Protein AF-A0A930ASK3-F1 (afdb_monomer_lite)

Radius of gyration: 24.45 Å; chains: 1; bounding box: 56×43×61 Å

Structure (mmCIF, N/CA/C/O backbone):
data_AF-A0A930ASK3-F1
#
_entry.id   AF-A0A930ASK3-F1
#
loop_
_atom_site.group_PDB
_atom_site.id
_atom_site.type_symbol
_atom_site.label_atom_id
_atom_site.label_alt_id
_atom_site.label_comp_id
_atom_site.label_asym_id
_atom_site.label_entity_id
_atom_site.label_seq_id
_atom_site.pdbx_PDB_ins_code
_atom_site.Cartn_x
_atom_site.Cartn_y
_atom_site.Cartn_z
_atom_site.occupancy
_atom_site.B_iso_or_equiv
_atom_site.auth_seq_id
_atom_site.auth_comp_id
_atom_site.auth_asym_id
_atom_site.auth_atom_id
_atom_site.pdbx_PDB_model_num
ATOM 1 N N . MET A 1 1 ? -27.579 9.211 33.091 1.00 91.62 1 MET A N 1
ATOM 2 C CA . MET A 1 1 ? -26.850 8.124 32.422 1.00 91.62 1 MET A CA 1
ATOM 3 C C . MET A 1 1 ? -25.756 8.783 31.616 1.00 91.62 1 MET A C 1
ATOM 5 O O . MET A 1 1 ? -26.102 9.543 30.723 1.00 91.62 1 MET A O 1
ATOM 9 N N . VAL A 1 2 ? -24.496 8.574 31.984 1.00 97.19 2 VAL A N 1
ATOM 10 C CA . VAL A 1 2 ? -23.337 9.159 31.298 1.00 97.19 2 VAL A CA 1
ATOM 11 C C . VAL A 1 2 ? -23.012 8.314 30.070 1.00 97.19 2 VAL A C 1
ATOM 13 O O . VAL A 1 2 ? -22.800 7.106 30.195 1.00 97.19 2 VAL A O 1
ATOM 16 N N . LYS A 1 3 ? -22.979 8.931 28.890 1.00 98.31 3 LYS A N 1
ATOM 17 C CA . LYS A 1 3 ? -22.654 8.269 27.625 1.00 98.31 3 LYS A CA 1
ATOM 18 C C . LYS A 1 3 ? -21.226 8.572 27.200 1.00 98.31 3 LYS A C 1
ATOM 20 O O . LYS A 1 3 ? -20.817 9.731 27.136 1.00 98.31 3 LYS A O 1
ATOM 25 N N . VAL A 1 4 ? -20.495 7.520 26.861 1.00 98.50 4 VAL A N 1
ATOM 26 C CA . VAL A 1 4 ? -19.108 7.570 26.409 1.00 98.50 4 VAL A CA 1
ATOM 27 C C . VAL A 1 4 ? -19.048 7.091 24.965 1.00 98.50 4 VAL A C 1
ATOM 29 O O . VAL A 1 4 ? -19.683 6.095 24.626 1.00 98.50 4 VAL A O 1
ATOM 32 N N . ILE A 1 5 ? -18.268 7.761 24.120 1.00 98.44 5 ILE A N 1
ATOM 33 C CA . ILE A 1 5 ? -17.949 7.279 22.775 1.00 98.44 5 ILE A CA 1
ATOM 34 C C . ILE A 1 5 ? -16.440 7.165 22.581 1.00 98.44 5 ILE A C 1
ATOM 36 O O . ILE A 1 5 ? -15.669 8.022 23.016 1.00 98.44 5 ILE A O 1
ATOM 40 N N . THR A 1 6 ? -16.014 6.111 21.897 1.00 97.88 6 THR A N 1
ATOM 41 C CA . THR A 1 6 ? -14.631 5.941 21.443 1.00 97.88 6 THR A CA 1
ATOM 42 C C . THR A 1 6 ? -14.605 5.426 20.012 1.00 97.88 6 THR A C 1
ATOM 44 O O . THR A 1 6 ? -15.595 4.874 19.538 1.00 97.88 6 THR A O 1
ATOM 47 N N . TYR A 1 7 ? -13.487 5.614 19.313 1.00 96.81 7 TYR A N 1
ATOM 48 C CA . TYR A 1 7 ? -13.318 5.151 17.939 1.00 96.81 7 TYR A CA 1
ATOM 49 C C . TYR A 1 7 ? -11.990 4.435 17.754 1.00 96.81 7 TYR A C 1
ATOM 51 O O . TYR A 1 7 ? -10.982 4.779 18.373 1.00 96.81 7 TYR A O 1
ATOM 59 N N . GLY A 1 8 ? -11.969 3.498 16.814 1.00 93.56 8 GLY A N 1
ATOM 60 C CA . GLY A 1 8 ? -10.752 2.811 16.432 1.00 93.56 8 GLY A CA 1
ATOM 61 C C . GLY A 1 8 ? -10.936 1.904 15.228 1.00 93.56 8 GLY A C 1
ATOM 62 O O . GLY A 1 8 ? -12.044 1.577 14.811 1.00 93.56 8 GLY A O 1
ATOM 63 N N . THR A 1 9 ? -9.805 1.469 14.678 1.00 93.12 9 THR A N 1
ATOM 64 C CA . THR A 1 9 ? -9.810 0.397 13.683 1.00 93.12 9 THR A CA 1
ATOM 65 C C . THR A 1 9 ? -10.084 -0.954 14.339 1.00 93.12 9 THR A C 1
ATOM 67 O O . THR A 1 9 ? -10.846 -1.732 13.788 1.00 93.12 9 THR A O 1
ATOM 70 N N . TYR A 1 10 ? -9.504 -1.236 15.512 1.00 93.56 10 TYR A N 1
ATOM 71 C CA . TYR A 1 10 ? -9.648 -2.523 16.216 1.00 93.56 10 TYR A CA 1
ATOM 72 C C . TYR A 1 10 ? -9.218 -3.757 15.399 1.00 93.56 10 TYR A C 1
ATOM 74 O O . TYR A 1 10 ? -9.786 -4.836 15.535 1.00 93.56 10 TYR A O 1
ATOM 82 N N . ASP A 1 11 ? -8.209 -3.595 14.544 1.00 89.50 11 ASP A N 1
ATOM 83 C CA . ASP A 1 11 ? -7.644 -4.673 13.721 1.00 89.50 11 ASP A CA 1
ATOM 84 C C . ASP A 1 11 ? -6.701 -5.581 14.512 1.00 89.50 11 ASP A C 1
ATOM 86 O O . ASP A 1 11 ? -5.996 -5.079 15.386 1.00 89.50 11 ASP A O 1
ATOM 90 N N . LEU A 1 12 ? -6.640 -6.875 14.174 1.00 87.00 12 LEU A N 1
ATOM 91 C CA . LEU A 1 12 ? -5.870 -7.886 14.907 1.00 87.00 12 LEU A CA 1
ATOM 92 C C . LEU A 1 12 ? -6.107 -7.740 16.410 1.00 87.00 12 LEU A C 1
ATOM 94 O O . LEU A 1 12 ? -5.207 -7.373 17.170 1.00 87.00 12 LEU A O 1
ATOM 98 N N . PHE A 1 13 ? -7.368 -7.909 16.808 1.00 90.12 13 PHE A N 1
ATOM 99 C CA . PHE A 1 13 ? -7.826 -7.554 18.145 1.00 90.12 13 PHE A CA 1
ATOM 100 C C . PHE A 1 13 ? -6.937 -8.173 19.237 1.00 90.12 13 PHE A C 1
ATOM 102 O O . PHE A 1 13 ? -6.682 -9.373 19.251 1.00 90.12 13 PHE A O 1
ATOM 109 N N . HIS A 1 14 ? -6.455 -7.337 20.157 1.00 87.69 14 HIS A N 1
ATOM 110 C CA . HIS A 1 14 ? -5.442 -7.701 21.144 1.00 87.69 14 HIS A CA 1
ATOM 111 C C . HIS A 1 14 ? -5.708 -7.001 22.483 1.00 87.69 14 HIS A C 1
ATOM 113 O O . HIS A 1 14 ? -6.569 -6.124 22.586 1.00 87.69 14 HIS A O 1
ATOM 119 N N . GLU A 1 15 ? -4.912 -7.320 23.504 1.00 88.62 15 GLU A N 1
ATOM 120 C CA . GLU A 1 15 ? -5.113 -6.845 24.880 1.00 88.62 15 GLU A CA 1
ATOM 121 C C . GLU A 1 15 ? -5.173 -5.311 25.004 1.00 88.62 15 GLU A C 1
ATOM 123 O O . GLU A 1 15 ? -6.026 -4.778 25.706 1.00 88.62 15 GLU A O 1
ATOM 128 N N . GLY A 1 16 ? -4.343 -4.579 24.252 1.00 88.69 16 GLY A N 1
ATOM 129 C CA . GLY A 1 16 ? -4.431 -3.113 24.188 1.00 88.69 16 GLY A CA 1
ATOM 130 C C . GLY A 1 16 ? -5.813 -2.572 23.774 1.00 88.69 16 GLY A C 1
ATOM 131 O O . GLY A 1 16 ? -6.292 -1.613 24.377 1.00 88.69 16 GLY A O 1
ATOM 132 N N . HIS A 1 17 ? -6.495 -3.197 22.802 1.00 93.00 17 HIS A N 1
ATOM 133 C CA . HIS A 1 17 ? -7.865 -2.814 22.435 1.00 93.00 17 HIS A CA 1
ATOM 134 C C . HIS A 1 17 ? -8.854 -3.147 23.551 1.00 93.00 17 HIS A C 1
ATOM 136 O O . HIS A 1 17 ? -9.686 -2.314 23.902 1.00 93.00 17 HIS A O 1
ATOM 142 N N . TYR A 1 18 ? -8.731 -4.336 24.143 1.00 94.31 18 TYR A N 1
ATOM 143 C CA . TYR A 1 18 ? -9.569 -4.753 25.263 1.00 94.31 18 TYR A CA 1
ATOM 144 C C . TYR A 1 18 ? -9.468 -3.777 26.445 1.00 94.31 18 TYR A C 1
ATOM 146 O O . TYR A 1 18 ? -10.487 -3.326 26.965 1.00 94.31 18 TYR A O 1
ATOM 154 N N . ASN A 1 19 ? -8.250 -3.388 26.830 1.00 93.38 19 ASN A N 1
ATOM 155 C CA . ASN A 1 19 ? -8.008 -2.450 27.925 1.00 93.38 19 ASN A CA 1
ATOM 156 C C . ASN A 1 19 ? -8.527 -1.043 27.616 1.00 93.38 19 ASN A C 1
ATOM 158 O O . ASN A 1 19 ? -9.107 -0.410 28.498 1.00 93.38 19 ASN A O 1
ATOM 162 N N . LEU A 1 20 ? -8.372 -0.566 26.375 1.00 94.62 20 LEU A N 1
ATOM 163 C CA . LEU A 1 20 ? -8.954 0.708 25.949 1.00 94.62 20 LEU A CA 1
ATOM 164 C C . LEU A 1 20 ? -10.479 0.698 26.130 1.00 94.62 20 LEU A C 1
ATOM 166 O O . LEU A 1 20 ? -11.020 1.614 26.743 1.00 94.62 20 LEU A O 1
ATOM 170 N N . LEU A 1 21 ? -11.162 -0.349 25.654 1.00 96.75 21 LEU A N 1
ATOM 171 C CA . LEU A 1 21 ? -12.619 -0.474 25.766 1.00 96.75 21 LEU A CA 1
ATOM 172 C C . LEU A 1 21 ? -13.082 -0.630 27.220 1.00 96.75 21 LEU A C 1
ATOM 174 O O . LEU A 1 21 ? -14.042 0.018 27.630 1.00 96.75 21 LEU A O 1
ATOM 178 N N . LYS A 1 22 ? -12.366 -1.423 28.023 1.00 96.56 22 LYS A N 1
ATOM 179 C CA . LYS A 1 22 ? -12.624 -1.577 29.461 1.00 96.56 22 LYS A CA 1
ATOM 180 C C . LYS A 1 22 ? -12.540 -0.236 30.194 1.00 96.56 22 LYS A C 1
ATOM 182 O O . LYS A 1 22 ? -13.422 0.098 30.982 1.00 96.56 22 LYS A O 1
ATOM 187 N N . ASN A 1 23 ? -11.490 0.537 29.924 1.00 96.19 23 ASN A N 1
ATOM 188 C CA . ASN A 1 23 ? -11.283 1.844 30.542 1.00 96.19 23 ASN A CA 1
ATOM 189 C C . ASN A 1 23 ? -12.302 2.874 30.039 1.00 96.19 23 ASN A C 1
ATOM 191 O O . ASN A 1 23 ? -12.794 3.665 30.836 1.00 96.19 23 ASN A O 1
ATOM 195 N N . ALA A 1 24 ? -12.675 2.829 28.757 1.00 97.00 24 ALA A N 1
ATOM 196 C CA . ALA A 1 24 ? -13.731 3.674 28.208 1.00 97.00 24 ALA A CA 1
ATOM 197 C C . ALA A 1 24 ? -15.089 3.386 28.870 1.00 97.00 24 ALA A C 1
ATOM 199 O O . ALA A 1 24 ? -15.780 4.319 29.272 1.00 97.00 24 ALA A O 1
ATOM 200 N N . LYS A 1 25 ? -15.445 2.108 29.069 1.00 97.31 25 LYS A N 1
ATOM 201 C CA . LYS A 1 25 ? -16.675 1.715 29.777 1.00 97.31 25 LYS A CA 1
ATOM 202 C C . LYS A 1 25 ? -16.678 2.193 31.229 1.00 97.31 25 LYS A C 1
ATOM 204 O O . LYS A 1 25 ? -17.727 2.553 31.734 1.00 97.31 25 LYS A O 1
ATOM 209 N N . ALA A 1 26 ? -15.524 2.250 31.893 1.00 97.12 26 ALA A N 1
ATOM 210 C CA . ALA A 1 26 ? -15.432 2.735 33.271 1.00 97.12 26 ALA A CA 1
ATOM 211 C C . ALA A 1 26 ? -15.702 4.249 33.429 1.00 97.12 26 ALA A C 1
ATOM 213 O O . ALA A 1 26 ? -15.900 4.708 34.553 1.00 97.12 26 ALA A O 1
ATOM 214 N N . LEU A 1 27 ? -15.713 5.028 32.338 1.00 97.00 27 LEU A N 1
ATOM 215 C CA . LEU A 1 27 ? -15.975 6.473 32.375 1.00 97.00 27 LEU A CA 1
ATOM 216 C C . LEU A 1 27 ? -17.470 6.829 32.422 1.00 97.00 27 LEU A C 1
ATOM 218 O O . LEU A 1 27 ? -17.800 7.986 32.681 1.00 97.00 27 LEU A O 1
ATOM 222 N N . GLY A 1 28 ? -18.373 5.877 32.175 1.00 96.00 28 GLY A N 1
ATOM 223 C CA . GLY A 1 28 ? -19.806 6.148 32.152 1.00 96.00 28 GLY A CA 1
ATOM 224 C C . GLY A 1 28 ? -20.670 4.894 32.191 1.00 96.00 28 GLY A C 1
ATOM 225 O O . GLY A 1 28 ? -20.200 3.784 32.408 1.00 96.00 28 GLY A O 1
ATOM 226 N N . ASP A 1 29 ? -21.966 5.080 31.982 1.00 97.25 29 ASP A N 1
ATOM 227 C CA . ASP A 1 29 ? -22.958 4.010 32.089 1.00 97.25 29 ASP A CA 1
ATOM 228 C C . ASP A 1 29 ? -23.172 3.292 30.746 1.00 97.25 29 ASP A C 1
ATOM 230 O O . ASP A 1 29 ? -23.511 2.109 30.718 1.00 97.25 29 ASP A O 1
ATOM 234 N N . TYR A 1 30 ? -22.955 3.994 29.628 1.00 98.06 30 TYR A N 1
ATOM 235 C CA . TYR A 1 30 ? -23.231 3.520 28.269 1.00 98.06 30 TYR A CA 1
ATOM 236 C C . TYR A 1 30 ? -22.050 3.824 27.340 1.00 98.06 30 TYR A C 1
ATOM 238 O O . TYR A 1 30 ? -21.644 4.980 27.233 1.00 98.06 30 TYR A O 1
ATOM 24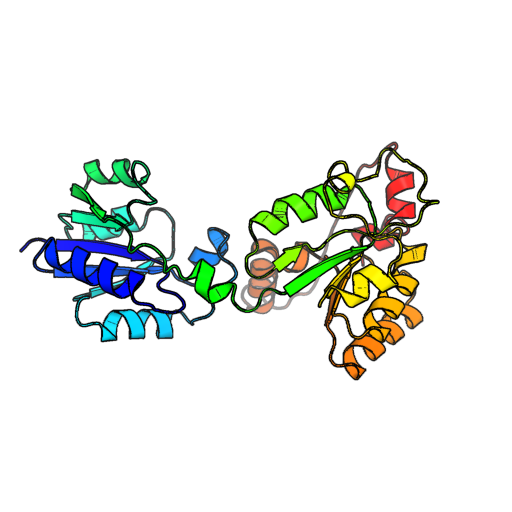6 N N . LEU A 1 31 ? -21.506 2.809 26.671 1.00 98.50 31 LEU A N 1
ATOM 247 C CA . LEU A 1 31 ? -20.355 2.907 25.781 1.00 98.50 31 LEU A CA 1
ATOM 248 C C . LEU A 1 31 ? -20.765 2.643 24.330 1.00 98.50 31 LEU A C 1
ATOM 250 O O . LEU A 1 31 ? -21.184 1.543 23.970 1.00 98.50 31 LEU A O 1
ATOM 254 N N . ILE A 1 32 ? -20.548 3.653 23.496 1.00 98.56 32 ILE A N 1
ATOM 255 C CA . ILE A 1 32 ? -20.662 3.585 22.043 1.00 98.56 32 ILE A CA 1
ATOM 256 C C . ILE A 1 32 ? -19.257 3.380 21.470 1.00 98.56 32 ILE A C 1
ATOM 258 O O . ILE A 1 32 ? -18.326 4.123 21.793 1.00 98.56 32 ILE A O 1
ATOM 262 N N . VAL A 1 33 ? -19.089 2.381 20.608 1.00 98.50 33 VAL A N 1
ATOM 263 C CA . VAL A 1 33 ? -17.804 2.092 19.959 1.00 98.50 33 VAL A CA 1
ATOM 264 C C . VAL A 1 33 ? -17.922 2.282 18.453 1.00 98.50 33 VAL A C 1
ATOM 266 O O . VAL A 1 33 ? -18.632 1.548 17.771 1.00 98.50 33 VAL A O 1
ATOM 269 N N . GLY A 1 34 ? -17.199 3.263 17.925 1.00 97.81 34 GLY A N 1
ATOM 270 C CA . GLY A 1 34 ? -17.082 3.513 16.498 1.00 97.81 34 GLY A CA 1
ATOM 271 C C . GLY A 1 34 ? -15.974 2.679 15.861 1.00 97.81 34 GLY A C 1
ATOM 272 O O . GLY A 1 34 ? -14.792 2.893 16.132 1.00 97.81 34 GLY A O 1
ATOM 273 N N . VAL A 1 35 ? -16.339 1.747 14.984 1.00 97.50 35 VAL A N 1
ATOM 274 C CA . VAL A 1 35 ? -15.391 0.927 14.219 1.00 97.50 35 VAL A CA 1
ATOM 275 C C . VAL A 1 35 ? -15.205 1.537 12.834 1.00 97.50 35 VAL A C 1
ATOM 277 O O . VAL A 1 35 ? -16.168 1.724 12.094 1.00 97.50 35 VAL A O 1
ATOM 280 N N . THR A 1 36 ? -13.970 1.854 12.454 1.00 95.81 36 THR A N 1
ATOM 281 C CA . THR A 1 36 ? -13.697 2.477 11.149 1.00 95.81 36 THR A CA 1
ATOM 282 C C . THR A 1 36 ? -13.944 1.514 9.993 1.00 95.81 36 THR A C 1
ATOM 284 O O . THR A 1 36 ? -13.519 0.359 10.034 1.00 95.81 36 THR A O 1
ATOM 287 N N . SER A 1 37 ? -14.616 1.977 8.941 1.00 94.00 37 SER A N 1
ATOM 288 C CA . SER A 1 37 ? -14.793 1.205 7.709 1.00 94.00 37 SER A CA 1
ATOM 289 C C . SER A 1 37 ? -13.468 1.017 6.962 1.00 94.00 37 SER A C 1
ATOM 291 O O . SER A 1 37 ? -12.558 1.844 7.055 1.00 94.00 37 SER A O 1
ATOM 293 N N . ASP A 1 38 ? -13.379 -0.042 6.152 1.00 88.50 38 ASP A N 1
ATOM 294 C CA . ASP A 1 38 ? -12.187 -0.314 5.334 1.00 88.50 38 ASP A CA 1
ATOM 295 C C . ASP A 1 38 ? -11.901 0.833 4.349 1.00 88.50 38 ASP A C 1
ATOM 297 O O . ASP A 1 38 ? -10.749 1.141 4.044 1.00 88.50 38 ASP A O 1
ATOM 301 N N . TYR A 1 39 ? -12.955 1.487 3.851 1.00 85.69 39 TYR A N 1
ATOM 302 C CA . TYR A 1 39 ? -12.833 2.662 2.992 1.00 85.69 39 TYR A CA 1
ATOM 303 C C . TYR A 1 39 ? -12.226 3.849 3.745 1.00 85.69 39 TYR A C 1
ATOM 305 O O . TYR A 1 39 ? -11.288 4.482 3.254 1.00 85.69 39 TYR A O 1
ATOM 313 N N . PHE A 1 40 ? -12.726 4.131 4.949 1.00 89.00 40 PHE A N 1
ATOM 314 C CA . PHE A 1 40 ? -12.253 5.255 5.744 1.00 89.00 40 PHE A CA 1
ATOM 315 C C . PHE A 1 40 ? -10.800 5.062 6.194 1.00 89.00 40 PHE A C 1
ATOM 317 O O . PHE A 1 40 ? -9.998 5.991 6.094 1.00 89.00 40 PHE A O 1
ATOM 324 N N . ASP A 1 41 ? -10.406 3.850 6.590 1.00 87.06 41 ASP A N 1
ATOM 325 C CA . ASP A 1 41 ? -9.006 3.548 6.909 1.00 87.06 41 ASP A CA 1
ATOM 326 C C . ASP A 1 41 ? -8.078 3.749 5.707 1.00 87.06 41 ASP A C 1
ATOM 328 O O . ASP A 1 41 ? -7.049 4.415 5.841 1.00 87.06 41 ASP A O 1
ATOM 332 N N . LYS A 1 42 ? -8.477 3.293 4.513 1.00 83.12 42 LYS A N 1
ATOM 333 C CA . LYS A 1 42 ? -7.728 3.557 3.273 1.00 83.12 42 LYS A CA 1
ATOM 334 C C . LYS A 1 42 ? -7.606 5.051 2.976 1.00 83.12 42 LYS A C 1
ATOM 336 O O . LYS A 1 42 ? -6.525 5.500 2.610 1.00 83.12 42 LYS A O 1
ATOM 341 N N . SER A 1 43 ? -8.666 5.840 3.179 1.00 80.75 43 SER A N 1
ATOM 342 C CA . SER A 1 43 ? -8.612 7.296 2.957 1.00 80.75 43 SER A CA 1
ATOM 343 C C . SER A 1 43 ? -7.658 8.037 3.901 1.00 80.75 43 SER A C 1
ATOM 345 O O . SER A 1 43 ? -7.197 9.124 3.569 1.00 80.75 43 SER A O 1
ATOM 347 N N . ARG A 1 44 ? -7.329 7.437 5.052 1.00 81.44 44 ARG A N 1
ATOM 348 C CA . ARG A 1 44 ? -6.362 7.959 6.029 1.00 81.44 44 ARG A CA 1
ATOM 349 C C . ARG A 1 44 ? -4.969 7.332 5.890 1.00 81.44 44 ARG A C 1
ATOM 351 O O . ARG A 1 44 ? -4.136 7.513 6.770 1.00 81.44 44 ARG A O 1
ATOM 358 N N . GLY A 1 45 ? -4.725 6.567 4.823 1.00 74.12 45 GLY A N 1
ATOM 359 C CA . GLY A 1 45 ? -3.436 5.924 4.548 1.00 74.12 45 GLY A CA 1
ATOM 360 C C . GLY A 1 45 ? -3.212 4.583 5.256 1.00 74.12 45 GLY A C 1
ATOM 361 O O . GLY A 1 45 ? -2.123 4.023 5.191 1.00 74.12 45 GLY A O 1
ATOM 362 N N . LYS A 1 46 ? -4.223 4.018 5.928 1.00 77.50 46 LYS A N 1
ATOM 363 C CA . LYS A 1 46 ? -4.106 2.742 6.648 1.00 77.50 46 LYS A CA 1
ATOM 364 C C . LYS A 1 46 ? -4.522 1.575 5.750 1.00 77.50 46 LYS A C 1
ATOM 366 O O . LYS A 1 46 ? -5.614 1.031 5.879 1.00 77.50 46 LYS A O 1
ATOM 371 N N . PHE A 1 47 ? -3.635 1.179 4.838 1.00 73.44 47 PHE A N 1
ATOM 372 C CA . PHE A 1 47 ? -3.923 0.158 3.817 1.00 73.44 47 PHE A CA 1
ATOM 373 C C . PHE A 1 47 ? -3.873 -1.293 4.323 1.00 73.44 47 PHE A C 1
ATOM 375 O O . PHE A 1 47 ? -4.551 -2.151 3.767 1.00 73.44 47 PHE A O 1
ATOM 382 N N . ASN A 1 48 ? -3.132 -1.560 5.402 1.00 71.50 48 ASN A N 1
ATOM 383 C CA . ASN A 1 48 ? -2.845 -2.919 5.888 1.00 71.50 48 ASN A CA 1
ATOM 384 C C . ASN A 1 48 ? -3.756 -3.363 7.042 1.00 71.50 48 ASN A C 1
ATOM 386 O O . ASN A 1 48 ? -3.290 -3.924 8.034 1.00 71.50 48 ASN A O 1
ATOM 390 N N . VAL A 1 49 ? -5.045 -3.037 6.972 1.00 81.81 49 VAL A N 1
ATOM 391 C CA . VAL A 1 49 ? -6.051 -3.643 7.860 1.00 81.81 49 VAL A CA 1
ATOM 392 C C . VAL A 1 49 ? -6.248 -5.091 7.405 1.00 81.81 49 VAL A C 1
ATOM 394 O O . VAL A 1 49 ? -6.498 -5.315 6.222 1.00 81.81 49 VAL A O 1
ATOM 397 N N . ARG A 1 50 ? -6.059 -6.063 8.307 1.00 81.25 50 ARG A N 1
ATOM 398 C CA . ARG A 1 50 ? -6.107 -7.498 7.981 1.00 81.25 50 ARG A CA 1
ATOM 399 C C . ARG A 1 50 ? -7.489 -8.092 8.229 1.00 81.25 50 ARG A C 1
ATOM 401 O O . ARG A 1 50 ? -7.995 -8.836 7.393 1.00 81.25 50 ARG A O 1
ATOM 408 N N . ASP A 1 51 ? -8.097 -7.747 9.355 1.00 86.94 51 ASP A N 1
ATOM 409 C CA . ASP A 1 51 ? -9.418 -8.218 9.738 1.00 86.94 51 ASP A CA 1
ATOM 410 C C . ASP A 1 51 ? -10.499 -7.442 8.985 1.00 86.94 51 ASP A C 1
ATOM 412 O O . ASP A 1 51 ? -10.493 -6.207 8.919 1.00 86.94 51 ASP A O 1
ATOM 416 N N . SER A 1 52 ? -11.487 -8.172 8.465 1.00 92.00 52 SER A N 1
ATOM 417 C CA . SER A 1 52 ? -12.665 -7.555 7.856 1.00 92.00 52 SER A CA 1
ATOM 418 C C . SER A 1 52 ? -13.395 -6.653 8.858 1.00 92.00 52 SER A C 1
ATOM 420 O O . SER A 1 52 ? -13.367 -6.906 10.065 1.00 92.00 52 SER A O 1
ATOM 422 N N . LEU A 1 53 ? -14.111 -5.632 8.373 1.00 94.94 53 LEU A N 1
ATOM 423 C CA . LEU A 1 53 ? -14.958 -4.790 9.229 1.00 94.94 53 LEU A CA 1
ATOM 424 C C . LEU A 1 53 ? -15.870 -5.617 10.153 1.00 94.94 53 LEU A C 1
ATOM 426 O O . LEU A 1 53 ? -15.969 -5.316 11.340 1.00 94.94 53 LEU A O 1
ATOM 430 N N . MET A 1 54 ? -16.484 -6.687 9.637 1.00 95.44 54 MET A N 1
ATOM 431 C CA . MET A 1 54 ? -17.354 -7.558 10.434 1.00 95.44 54 MET A CA 1
ATOM 432 C C . MET A 1 54 ? -16.590 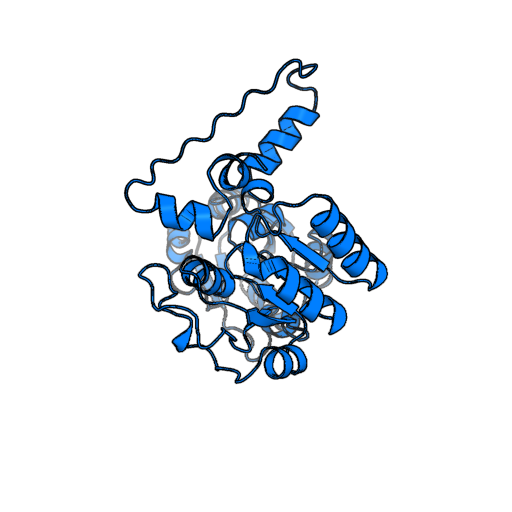-8.288 11.537 1.00 95.44 54 MET A C 1
ATOM 434 O O . MET A 1 54 ? -17.026 -8.268 12.681 1.00 95.44 54 MET A O 1
ATOM 438 N N . THR A 1 55 ? -15.415 -8.839 11.231 1.00 95.56 55 THR A N 1
ATOM 439 C CA . THR A 1 55 ? -14.540 -9.469 12.233 1.00 95.56 55 THR A CA 1
ATOM 440 C C . THR A 1 55 ? -14.174 -8.487 13.348 1.00 95.56 55 THR A C 1
ATOM 442 O O . THR A 1 55 ? -14.238 -8.830 14.525 1.00 95.56 55 THR A O 1
ATOM 445 N N . ARG A 1 56 ? -13.847 -7.236 12.998 1.00 96.81 56 ARG A N 1
ATOM 446 C CA . ARG A 1 56 ? -13.495 -6.184 13.968 1.00 96.81 56 ARG A CA 1
ATOM 447 C C . ARG A 1 56 ? -14.691 -5.802 14.845 1.00 96.81 56 ARG A C 1
ATOM 449 O O . ARG A 1 56 ? -14.541 -5.682 16.059 1.00 96.81 56 ARG A O 1
ATOM 456 N N . ILE A 1 57 ? -15.883 -5.683 14.257 1.00 97.50 57 ILE A N 1
ATOM 457 C CA . ILE A 1 57 ? -17.141 -5.462 14.988 1.00 97.50 57 ILE A CA 1
ATOM 458 C C . ILE A 1 57 ? -17.443 -6.629 15.935 1.00 97.50 57 ILE A C 1
ATOM 460 O O . ILE A 1 57 ? -17.798 -6.398 17.090 1.00 97.50 57 ILE A O 1
ATOM 464 N N . ASP A 1 58 ? -17.294 -7.870 15.474 1.00 97.12 58 ASP A N 1
ATOM 465 C CA . ASP A 1 58 ? -17.576 -9.061 16.274 1.00 97.12 58 ASP A CA 1
ATOM 466 C C . ASP A 1 58 ? -16.602 -9.184 17.450 1.00 97.12 58 ASP A C 1
ATOM 468 O O . ASP A 1 58 ? -17.034 -9.465 18.567 1.00 97.12 58 ASP A O 1
ATOM 472 N N . ASN A 1 59 ? -15.322 -8.863 17.242 1.00 96.31 59 ASN A N 1
ATOM 473 C CA . ASN A 1 59 ? -14.321 -8.799 18.307 1.00 96.31 59 ASN A CA 1
ATOM 474 C C . ASN A 1 59 ? -14.668 -7.739 19.364 1.00 96.31 59 ASN A C 1
ATOM 476 O O . ASN A 1 59 ? -14.607 -8.019 20.561 1.00 96.31 59 ASN A O 1
ATOM 480 N N . VAL A 1 60 ? -15.083 -6.536 18.943 1.00 97.38 60 VAL A N 1
ATOM 481 C CA . VAL A 1 60 ? -15.553 -5.480 19.859 1.00 97.38 60 VAL A CA 1
ATOM 482 C C . VAL A 1 60 ? -16.788 -5.948 20.629 1.00 97.38 60 VAL A C 1
ATOM 484 O O . VAL A 1 60 ? -16.833 -5.810 21.853 1.00 97.38 60 VAL A O 1
ATOM 487 N N . ARG A 1 61 ? -17.769 -6.551 19.947 1.00 97.31 61 ARG A N 1
ATOM 488 C CA . ARG A 1 61 ? -18.998 -7.062 20.570 1.00 97.31 61 ARG A CA 1
ATOM 489 C C . ARG A 1 61 ? -18.703 -8.166 21.587 1.00 97.31 61 ARG A C 1
ATOM 491 O O . ARG A 1 61 ? -19.284 -8.163 22.668 1.00 97.31 61 ARG A O 1
ATOM 498 N N . ALA A 1 62 ? -17.777 -9.069 21.272 1.00 96.94 62 ALA A N 1
ATOM 499 C CA . ALA A 1 62 ? -17.390 -10.184 22.133 1.00 96.94 62 ALA A CA 1
ATOM 500 C C . ALA A 1 62 ? -16.780 -9.738 23.473 1.00 96.94 62 ALA A C 1
ATOM 502 O O . ALA A 1 62 ? -16.802 -10.507 24.431 1.00 96.94 62 ALA A O 1
ATOM 503 N N . THR A 1 63 ? -16.284 -8.498 23.578 1.00 96.31 63 THR A N 1
ATOM 504 C CA . THR A 1 63 ? -15.802 -7.956 24.861 1.00 96.31 63 THR A CA 1
ATOM 505 C C . THR A 1 63 ? -16.909 -7.753 25.895 1.00 96.31 63 THR A C 1
ATOM 507 O O . THR A 1 63 ? -16.621 -7.712 27.088 1.00 96.31 63 THR A O 1
ATOM 510 N N . GLY A 1 64 ? -18.160 -7.581 25.454 1.00 96.44 64 GLY A N 1
ATOM 511 C CA . GLY A 1 64 ? -19.289 -7.241 26.322 1.00 96.44 64 GLY A CA 1
ATOM 512 C C . GLY A 1 64 ? -19.272 -5.810 26.878 1.00 96.44 64 GLY A C 1
ATOM 513 O O . GLY A 1 64 ? -20.135 -5.477 27.684 1.00 96.44 64 GLY A O 1
ATOM 514 N N . PHE A 1 65 ? -18.319 -4.958 26.475 1.00 97.25 65 PHE A N 1
ATOM 515 C CA . PHE A 1 65 ? -18.244 -3.569 26.949 1.00 97.25 65 PHE A CA 1
ATOM 516 C C . PHE A 1 65 ? -19.070 -2.587 26.119 1.00 97.25 65 PHE A C 1
ATOM 518 O O . PHE A 1 65 ? -19.539 -1.593 26.666 1.00 97.25 65 PHE A O 1
ATOM 525 N N . ALA A 1 66 ? -19.201 -2.831 24.814 1.00 97.12 66 ALA A N 1
ATOM 526 C CA . ALA A 1 66 ? -19.914 -1.946 23.900 1.00 97.12 66 ALA A CA 1
ATOM 527 C C . ALA A 1 66 ? -21.428 -2.168 24.007 1.00 97.12 66 ALA A C 1
ATOM 529 O O . ALA A 1 66 ? -21.913 -3.257 23.697 1.00 97.12 66 ALA A O 1
ATOM 530 N N . ASP A 1 67 ? -22.167 -1.135 24.404 1.00 98.00 67 ASP A N 1
ATOM 531 C CA . ASP A 1 67 ? -23.633 -1.154 24.411 1.00 98.00 67 ASP A CA 1
ATOM 532 C C . ASP A 1 67 ? -24.203 -0.826 23.021 1.00 98.00 67 ASP A C 1
ATOM 534 O O . ASP A 1 67 ? -25.264 -1.323 22.645 1.00 98.00 67 ASP A O 1
ATOM 538 N N . GLU A 1 68 ? -23.474 -0.025 22.236 1.00 97.69 68 GLU A N 1
ATOM 539 C CA . GLU A 1 68 ? -23.781 0.296 20.842 1.00 97.69 68 GLU A CA 1
ATOM 540 C C . GLU A 1 68 ? -22.500 0.301 20.003 1.00 97.69 68 GLU A C 1
ATOM 542 O O . GLU A 1 68 ? -21.430 0.707 20.463 1.00 97.69 68 GLU A O 1
ATOM 547 N N . ILE A 1 69 ? -22.600 -0.161 18.757 1.00 97.88 69 ILE A N 1
ATOM 548 C CA . ILE A 1 69 ? -21.494 -0.147 17.799 1.00 97.88 69 ILE A CA 1
ATOM 549 C C . ILE A 1 69 ? -21.949 0.620 16.564 1.00 97.88 69 ILE A C 1
ATOM 551 O O . ILE A 1 69 ? -22.982 0.296 15.979 1.00 97.88 69 ILE A O 1
ATOM 555 N N . VAL A 1 70 ? -21.153 1.603 16.153 1.00 97.44 70 VAL A N 1
ATOM 556 C CA . VAL A 1 70 ? -21.380 2.394 14.938 1.00 97.44 70 VAL A CA 1
ATOM 557 C C . VAL A 1 70 ? -20.210 2.218 13.979 1.00 97.44 70 VAL A C 1
ATOM 559 O O . VAL A 1 70 ? -19.095 1.909 14.399 1.00 97.44 70 VAL A O 1
ATOM 562 N N . VAL A 1 71 ? -20.450 2.390 12.680 1.00 97.12 71 VAL A N 1
ATOM 563 C CA . VAL A 1 71 ? -19.386 2.341 11.668 1.00 97.12 71 VAL A CA 1
ATOM 564 C C . VAL A 1 71 ? -18.983 3.764 11.307 1.00 97.12 71 VAL A C 1
ATOM 566 O O . VAL A 1 71 ? -19.844 4.575 10.980 1.00 97.12 71 VAL A O 1
ATOM 569 N N . GLU A 1 72 ? -17.686 4.067 11.363 1.00 96.19 72 GLU A N 1
ATOM 570 C CA . GLU A 1 72 ? -17.145 5.359 10.929 1.00 96.19 72 GLU A CA 1
ATOM 571 C C . GLU A 1 72 ? -16.768 5.327 9.439 1.00 96.19 72 GLU A C 1
ATOM 573 O O . GLU A 1 72 ? -15.941 4.517 9.000 1.00 96.19 72 GLU A O 1
ATOM 578 N N . GLU A 1 73 ? -17.364 6.224 8.657 1.00 92.62 73 GLU A N 1
ATOM 579 C CA . GLU A 1 73 ? -17.250 6.255 7.195 1.00 92.62 73 GLU A CA 1
ATOM 580 C C . GLU A 1 73 ? -16.658 7.561 6.646 1.00 92.62 73 GLU A C 1
ATOM 582 O O . GLU A 1 73 ? -16.105 7.552 5.542 1.00 92.62 73 GLU A O 1
ATOM 587 N N . TYR A 1 74 ? -16.734 8.674 7.386 1.00 90.31 74 TYR A N 1
ATOM 588 C CA . TYR A 1 74 ? -16.309 9.988 6.893 1.00 90.31 74 TYR A CA 1
ATOM 589 C C . TYR A 1 74 ? -15.763 10.927 7.981 1.00 90.31 74 TYR A C 1
ATOM 591 O O . TYR A 1 74 ? -16.047 10.801 9.171 1.00 90.31 74 TYR A O 1
ATOM 599 N N . PHE A 1 75 ? -14.978 11.923 7.554 1.00 87.94 75 PHE A N 1
ATOM 600 C CA . PHE A 1 75 ? -14.455 12.966 8.439 1.00 87.94 75 PHE A CA 1
ATOM 601 C C . PHE A 1 75 ? -15.575 13.867 8.963 1.00 87.94 75 PHE A C 1
ATOM 603 O O . PHE A 1 75 ? -16.387 14.363 8.190 1.00 87.94 75 PHE A O 1
ATOM 610 N N . GLY A 1 76 ? -15.577 14.127 10.270 1.00 90.81 76 GLY A N 1
ATOM 611 C CA . GLY A 1 76 ? -16.605 14.937 10.933 1.00 90.81 76 GLY A CA 1
ATOM 612 C C . GLY A 1 76 ? -17.731 14.118 11.565 1.00 90.81 76 GLY A C 1
ATOM 613 O O . GLY A 1 76 ? -18.402 14.634 12.455 1.00 90.81 76 GLY A O 1
ATOM 614 N N . GLN A 1 77 ? -17.856 12.827 11.231 1.00 95.44 77 GLN A N 1
ATOM 615 C CA . GLN A 1 77 ? -18.886 11.944 11.790 1.00 95.44 77 GLN A CA 1
ATOM 616 C C . GLN A 1 77 ? -18.888 11.914 13.328 1.00 95.44 77 GLN A C 1
ATOM 618 O O . GLN A 1 77 ? -19.945 11.818 13.939 1.00 95.44 77 GLN A O 1
ATOM 623 N N . LYS A 1 78 ? -17.726 12.077 13.975 1.00 95.94 78 LYS A N 1
ATOM 624 C CA . LYS A 1 78 ? -17.626 12.148 15.444 1.00 95.94 78 LYS A CA 1
ATOM 625 C C . LYS A 1 78 ? -18.521 13.234 16.043 1.00 95.94 78 LYS A C 1
ATOM 627 O O . LYS A 1 78 ? -19.144 13.003 17.070 1.00 95.94 78 LYS A O 1
ATOM 632 N N . ILE A 1 79 ? -18.602 14.400 15.400 1.00 96.25 79 ILE A N 1
ATOM 633 C CA . ILE A 1 79 ? -19.439 15.516 15.860 1.00 96.25 79 ILE A CA 1
ATOM 634 C C . ILE A 1 79 ? -20.919 15.154 15.704 1.00 96.25 79 ILE A C 1
ATOM 636 O O . ILE A 1 79 ? -21.711 15.399 16.616 1.00 96.25 79 ILE A O 1
ATOM 640 N N . ASP A 1 80 ? -21.281 14.556 14.567 1.00 96.38 80 ASP A N 1
ATOM 641 C CA . ASP A 1 80 ? -22.651 14.120 14.288 1.00 96.38 80 ASP A CA 1
ATOM 642 C C . ASP A 1 80 ? -23.104 13.065 15.300 1.00 96.38 80 ASP A C 1
ATOM 644 O O . ASP A 1 80 ? -24.177 13.199 15.885 1.00 96.38 80 ASP A O 1
ATOM 648 N N . ASP A 1 81 ? -22.263 12.065 15.563 1.00 97.06 81 ASP A N 1
ATOM 649 C CA . ASP A 1 81 ? -22.530 10.994 16.520 1.00 97.06 81 ASP A CA 1
ATOM 650 C C . ASP A 1 81 ? -22.625 11.544 17.953 1.00 97.06 81 ASP A C 1
ATOM 652 O O . ASP A 1 81 ? -23.583 11.233 18.663 1.00 97.06 81 ASP A O 1
ATOM 656 N N . ILE A 1 82 ? -21.711 12.431 18.374 1.00 97.38 82 ILE A N 1
ATOM 657 C CA . ILE A 1 82 ? -21.770 13.069 19.702 1.00 97.38 82 ILE A CA 1
ATOM 658 C C . ILE A 1 82 ? -23.107 13.790 19.906 1.00 97.38 82 ILE A C 1
ATOM 660 O O . ILE A 1 82 ? -23.762 13.596 20.933 1.00 97.38 82 ILE A O 1
ATOM 664 N N . LYS A 1 83 ? -23.555 14.571 18.916 1.00 96.00 83 LYS A N 1
ATOM 665 C CA . LYS A 1 83 ? -24.837 15.290 18.978 1.00 96.00 83 LYS A CA 1
ATOM 666 C C . LYS A 1 83 ? -26.028 14.338 18.922 1.00 96.00 83 LYS A C 1
ATOM 668 O O . LYS A 1 83 ? -26.950 14.454 19.723 1.00 96.00 83 LYS A O 1
ATOM 673 N N . ARG A 1 84 ? -26.015 13.383 17.990 1.00 96.44 84 ARG A N 1
ATOM 674 C CA . ARG A 1 84 ? -27.109 12.431 17.759 1.00 96.44 84 ARG A CA 1
ATOM 675 C C . ARG A 1 84 ? -27.366 11.558 18.980 1.00 96.44 84 ARG A C 1
ATOM 677 O O . ARG A 1 84 ? -28.519 11.339 19.347 1.00 96.44 84 ARG A O 1
ATOM 684 N N . PHE A 1 85 ? -26.303 11.051 19.595 1.00 96.69 85 PHE A N 1
ATOM 685 C CA . PHE A 1 85 ? -26.412 10.155 20.738 1.00 96.69 85 PHE A CA 1
ATOM 686 C C . PHE A 1 85 ? -26.448 10.896 22.078 1.00 96.69 85 PHE A C 1
ATOM 688 O O . PHE A 1 85 ? -26.752 10.259 23.090 1.00 96.69 85 PHE A O 1
ATOM 695 N N . ASN A 1 86 ? -26.244 12.220 22.087 1.00 96.56 86 ASN A N 1
ATOM 696 C CA . ASN A 1 86 ? -26.073 13.046 23.286 1.00 96.56 86 ASN A CA 1
ATOM 697 C C . ASN A 1 86 ? -24.947 12.495 24.171 1.00 96.56 86 ASN A C 1
ATOM 699 O O . ASN A 1 86 ? -25.182 12.059 25.296 1.00 96.56 86 ASN A O 1
ATOM 703 N N . VAL A 1 87 ? -23.744 12.412 23.602 1.00 98.00 87 VAL A N 1
ATOM 704 C CA . VAL A 1 87 ? -22.556 11.876 24.274 1.00 98.00 87 VAL A CA 1
ATOM 705 C C . VAL A 1 87 ? -21.991 12.899 25.254 1.00 98.00 87 VAL A C 1
ATOM 707 O O . VAL A 1 87 ? -21.762 14.047 24.887 1.00 98.00 87 VAL A O 1
ATOM 710 N N . ASP A 1 88 ? -21.693 12.461 26.476 1.00 98.31 88 ASP A N 1
ATOM 711 C CA . ASP A 1 88 ? -21.088 13.299 27.514 1.00 98.31 88 ASP A CA 1
ATOM 712 C C . ASP A 1 88 ? -19.557 13.275 27.457 1.00 98.31 88 ASP A C 1
ATOM 714 O O . ASP A 1 88 ? -18.907 14.272 27.776 1.00 98.31 88 ASP A O 1
ATOM 718 N N . ILE A 1 89 ? -18.970 12.134 27.070 1.00 98.31 89 ILE A N 1
ATOM 719 C CA . ILE A 1 89 ? -17.519 11.914 27.074 1.00 98.31 89 ILE A CA 1
ATOM 720 C C . ILE A 1 89 ? -17.051 11.292 25.755 1.00 98.31 89 ILE A C 1
ATOM 722 O O . ILE A 1 89 ? -17.470 10.196 25.388 1.00 98.31 89 ILE A O 1
ATOM 726 N N . PHE A 1 90 ? -16.107 11.942 25.082 1.00 98.31 90 PHE A N 1
ATOM 727 C CA . PHE A 1 90 ? -15.305 11.329 24.027 1.00 98.31 90 PHE A CA 1
ATOM 728 C C . PHE A 1 90 ? -13.987 10.827 24.613 1.00 98.31 90 PHE A C 1
ATOM 730 O O . PHE A 1 90 ? -13.311 11.548 25.348 1.00 98.31 90 PHE A O 1
ATOM 737 N N . THR A 1 91 ? -13.587 9.603 24.270 1.00 97.25 91 THR A N 1
ATOM 738 C CA . THR A 1 91 ? -12.321 9.046 24.747 1.00 97.25 91 THR A CA 1
ATOM 739 C C . THR A 1 91 ? -11.549 8.275 23.686 1.00 97.25 91 THR A C 1
ATOM 741 O O .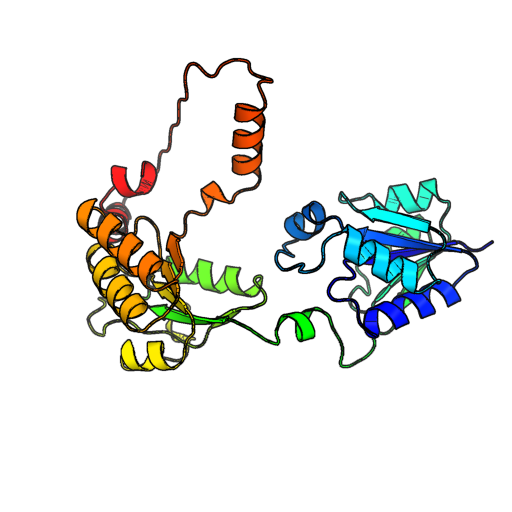 THR A 1 91 ? -12.121 7.633 22.805 1.00 97.25 91 THR A O 1
ATOM 744 N N . VAL A 1 92 ? -10.221 8.337 23.764 1.00 95.50 92 VAL A N 1
ATOM 745 C CA . VAL A 1 92 ? -9.282 7.647 22.870 1.00 95.50 92 VAL A CA 1
ATOM 746 C C . VAL A 1 92 ? -7.932 7.475 23.579 1.00 95.50 92 VAL A C 1
ATOM 748 O O . VAL A 1 92 ? -7.723 8.021 24.661 1.00 95.50 92 VAL A O 1
ATOM 751 N N . GLY A 1 93 ? -7.013 6.701 23.001 1.00 91.44 93 GLY A N 1
ATOM 752 C CA . GLY A 1 93 ? -5.654 6.556 23.525 1.00 91.44 93 GLY A CA 1
ATOM 753 C C . GLY A 1 93 ? -4.881 7.881 23.586 1.00 91.44 93 GLY A C 1
ATOM 754 O O . GLY A 1 93 ? -5.096 8.787 22.781 1.00 91.44 93 GLY A O 1
ATOM 755 N N . SER A 1 94 ? -3.952 7.978 24.537 1.00 89.38 94 SER A N 1
ATOM 756 C CA . SER A 1 94 ? -3.118 9.161 24.797 1.00 89.38 94 SER A CA 1
ATOM 757 C C . SER A 1 94 ? -2.161 9.534 23.663 1.00 89.38 94 SER A C 1
ATOM 759 O O . SER A 1 94 ? -1.589 10.613 23.673 1.00 89.38 94 SER A O 1
ATOM 761 N N . ASP A 1 95 ? -2.009 8.682 22.651 1.00 84.75 95 ASP A N 1
ATOM 762 C CA . ASP A 1 95 ? -1.313 9.004 21.401 1.00 84.75 95 ASP A CA 1
ATOM 763 C C . ASP A 1 95 ? -1.967 10.138 20.598 1.00 84.75 95 ASP A C 1
ATOM 765 O O . ASP A 1 95 ? -1.330 10.696 19.710 1.00 84.75 95 ASP A O 1
ATOM 769 N N . TRP A 1 96 ? -3.215 10.486 20.917 1.00 90.12 96 TRP A N 1
ATOM 770 C CA . TRP A 1 96 ? -3.957 11.574 20.282 1.00 90.12 96 TRP A CA 1
ATOM 771 C C . TRP A 1 96 ? -4.101 12.812 21.166 1.00 90.12 96 TRP A C 1
ATOM 773 O O . TRP A 1 96 ? -4.935 13.667 20.866 1.00 90.12 96 TRP A O 1
ATOM 783 N N . GLU A 1 97 ? -3.343 12.901 22.259 1.00 92.12 97 GLU A N 1
ATOM 784 C CA . GLU A 1 97 ? -3.423 14.028 23.187 1.00 92.12 97 GLU A CA 1
ATOM 785 C C . GLU A 1 97 ? -3.273 15.369 22.446 1.00 92.12 97 GLU A C 1
ATOM 787 O O . GLU A 1 97 ? -2.369 15.557 21.631 1.00 92.12 97 GLU A O 1
ATOM 792 N N . GLY A 1 98 ? -4.227 16.277 22.669 1.00 92.75 98 GLY A N 1
ATOM 793 C CA . GLY A 1 98 ? -4.331 17.570 21.988 1.00 92.75 98 GLY A CA 1
ATOM 794 C C . GLY A 1 98 ? -5.030 17.543 20.621 1.00 92.75 98 GLY A C 1
ATOM 795 O O . GLY A 1 98 ? -5.613 18.545 20.211 1.00 92.75 98 GLY A O 1
ATOM 796 N N . TYR A 1 99 ? -5.033 16.415 19.903 1.00 93.38 99 TYR A N 1
ATOM 797 C CA . TYR A 1 99 ? -5.581 16.354 18.540 1.00 93.38 99 TYR A CA 1
ATOM 798 C C . TYR A 1 99 ? -7.112 16.458 18.502 1.00 93.38 99 TYR A C 1
ATOM 800 O O . TYR A 1 99 ? -7.671 17.089 17.605 1.00 93.38 99 TYR A O 1
ATOM 808 N N . PHE A 1 100 ? -7.805 15.844 19.465 1.00 95.94 100 PHE A N 1
ATOM 809 C CA . PHE A 1 100 ? -9.272 15.815 19.515 1.00 95.94 100 PHE A CA 1
ATOM 810 C C . PHE A 1 100 ? -9.879 16.883 20.427 1.00 95.94 100 PHE A C 1
ATOM 812 O O . PHE A 1 100 ? -11.087 16.869 20.654 1.00 95.94 100 PHE A O 1
ATOM 819 N N . ASP A 1 101 ? -9.087 17.840 20.910 1.00 95.56 101 ASP A N 1
ATOM 820 C CA . ASP A 1 101 ? -9.548 18.844 21.876 1.00 95.56 101 ASP A CA 1
ATOM 821 C C . ASP A 1 101 ? -10.655 19.747 21.326 1.00 95.56 101 ASP A C 1
ATOM 823 O O . ASP A 1 101 ? -11.455 20.270 22.101 1.00 95.56 101 ASP A O 1
ATOM 827 N N . TYR A 1 102 ? -10.765 19.869 20.000 1.00 95.75 102 TYR A N 1
ATOM 828 C CA . TYR A 1 102 ? -11.875 20.559 19.339 1.00 95.75 102 TYR A CA 1
ATOM 829 C C . TYR A 1 102 ? -13.248 19.943 19.668 1.00 95.75 102 TYR A C 1
ATOM 831 O O . TYR A 1 102 ? -14.265 20.623 19.568 1.00 95.75 102 TYR A O 1
ATOM 839 N N . LEU A 1 103 ? -13.306 18.675 20.096 1.00 96.56 103 LEU A N 1
ATOM 840 C CA . LEU A 1 103 ? -14.546 18.028 20.532 1.00 96.56 103 LEU A CA 1
ATOM 841 C C . LEU A 1 103 ? -15.020 18.506 21.914 1.00 96.56 103 LEU A C 1
ATOM 843 O O . LEU A 1 103 ? -16.176 18.245 22.251 1.00 96.56 103 LEU A O 1
ATOM 847 N N . ASN A 1 104 ? -14.191 19.246 22.671 1.00 96.06 104 ASN A N 1
ATOM 848 C CA . ASN A 1 104 ? -14.593 19.860 23.945 1.00 96.06 104 ASN A CA 1
ATOM 849 C C . ASN A 1 104 ? -15.729 20.881 23.802 1.00 96.06 104 ASN A C 1
ATOM 851 O O . ASN A 1 104 ? -16.406 21.179 24.782 1.00 96.06 104 ASN A O 1
ATOM 855 N N . GLU A 1 105 ? -15.979 21.381 22.589 1.00 96.31 105 GLU A N 1
ATOM 856 C CA . GLU A 1 105 ? -17.160 22.195 22.287 1.00 96.31 105 GLU A CA 1
ATOM 857 C C . GLU A 1 105 ? -18.474 21.399 22.427 1.00 96.31 105 GLU A C 1
ATOM 859 O O . GLU A 1 105 ? -19.523 21.978 22.703 1.00 96.31 105 GLU A O 1
ATOM 864 N N . TYR A 1 106 ? -18.425 20.072 22.262 1.00 96.00 106 TYR A N 1
ATOM 865 C CA . TYR A 1 106 ? -19.605 19.203 22.216 1.00 96.00 106 TYR A CA 1
ATOM 866 C C . TYR A 1 106 ? -19.708 18.226 23.393 1.00 96.00 106 TYR A C 1
ATOM 868 O O . TYR A 1 106 ? -20.817 17.872 23.783 1.00 96.00 106 TYR A O 1
ATOM 876 N N . CYS A 1 107 ? -18.582 17.760 23.940 1.00 96.81 107 CYS A N 1
ATOM 877 C CA . CYS A 1 107 ? -18.528 16.778 25.031 1.00 96.81 107 CYS A CA 1
ATOM 878 C C . CYS A 1 107 ? -17.171 16.834 25.748 1.00 96.81 107 CYS A C 1
ATOM 880 O O . CYS A 1 107 ? -16.232 17.428 25.241 1.00 96.81 107 CYS A O 1
ATOM 882 N N . LYS A 1 108 ? -17.004 16.183 26.901 1.00 97.81 108 LYS A N 1
ATOM 883 C CA . LYS A 1 108 ? -15.703 16.132 27.586 1.00 97.81 108 LYS A CA 1
ATOM 884 C C . LYS A 1 108 ? -14.734 15.188 26.866 1.00 97.81 108 LYS A C 1
ATOM 886 O O . LYS A 1 108 ? -15.030 14.004 26.726 1.00 97.81 108 LYS A O 1
ATOM 891 N N . VAL A 1 109 ? -13.545 15.662 26.500 1.00 97.81 109 VAL A N 1
ATOM 892 C CA . VAL A 1 109 ? -12.487 14.812 25.923 1.00 97.81 109 VAL A CA 1
ATOM 893 C C . VAL A 1 109 ? -11.610 14.215 27.028 1.00 97.81 109 VAL A C 1
ATOM 895 O O . VAL A 1 109 ? -11.122 14.929 27.903 1.00 97.81 109 VAL A O 1
ATOM 898 N N . VAL A 1 110 ? -11.413 12.895 27.005 1.00 97.44 110 VAL A N 1
ATOM 899 C CA . VAL A 1 110 ? -10.574 12.160 27.966 1.00 97.44 110 VAL A CA 1
ATOM 900 C C . VAL A 1 110 ? -9.603 11.244 27.227 1.00 97.44 110 VAL A C 1
ATOM 902 O O . VAL A 1 110 ? -10.021 10.312 26.541 1.00 97.44 110 VAL A O 1
ATOM 905 N N . TYR A 1 111 ? -8.303 11.455 27.417 1.00 96.38 111 TYR A N 1
ATOM 906 C CA . TYR A 1 111 ? -7.260 10.596 26.860 1.00 96.38 111 TYR A CA 1
ATOM 907 C C . TYR A 1 111 ? -6.885 9.478 27.839 1.00 96.38 111 TYR A C 1
ATOM 909 O O . TYR A 1 111 ? -6.593 9.730 29.008 1.00 96.38 111 TYR A O 1
ATOM 917 N N . LEU A 1 112 ? -6.901 8.232 27.367 1.00 92.50 112 LEU A N 1
ATOM 918 C CA . LEU A 1 112 ? -6.596 7.049 28.169 1.00 92.50 112 LEU A CA 1
ATOM 919 C C . LEU A 1 112 ? -5.143 6.608 27.961 1.00 92.50 112 LEU A C 1
ATOM 921 O O . LEU A 1 112 ? -4.691 6.530 26.815 1.00 92.50 112 LEU A O 1
ATOM 925 N N . PRO A 1 113 ? -4.405 6.263 29.030 1.00 87.00 113 PRO A N 1
ATOM 926 C CA . PRO A 1 113 ? -3.034 5.790 28.900 1.00 87.00 113 PRO A CA 1
ATOM 927 C C . PRO A 1 113 ? -2.981 4.495 28.083 1.00 87.00 113 PRO A C 1
ATOM 929 O O . PRO A 1 113 ? -3.811 3.596 28.250 1.00 87.00 113 PRO A O 1
ATOM 932 N N . ARG A 1 114 ? -1.981 4.380 27.203 1.00 78.31 114 ARG A N 1
ATOM 933 C CA . ARG A 1 114 ? -1.770 3.158 26.419 1.00 78.31 114 ARG A CA 1
ATOM 934 C C . ARG A 1 114 ? -1.281 1.994 27.278 1.00 78.31 114 ARG A C 1
ATOM 936 O O . ARG A 1 114 ? -0.458 2.157 28.177 1.00 78.31 114 ARG A O 1
ATOM 943 N N . THR A 1 115 ? -1.703 0.788 26.905 1.00 76.25 115 THR A N 1
ATOM 944 C CA . THR A 1 115 ? -1.031 -0.447 27.320 1.00 76.25 115 THR A CA 1
ATOM 945 C C . THR A 1 115 ? 0.335 -0.517 26.629 1.00 76.25 115 THR A C 1
ATOM 947 O O . THR A 1 115 ? 0.415 -0.574 25.403 1.00 76.25 115 THR A O 1
ATOM 950 N N . GLN A 1 116 ? 1.413 -0.453 27.410 1.00 69.44 116 GLN A N 1
ATOM 951 C CA . GLN A 1 116 ? 2.788 -0.511 26.905 1.00 69.44 116 GLN A CA 1
ATOM 952 C C . GLN A 1 116 ? 3.094 -1.893 26.302 1.00 69.44 116 GLN A C 1
ATOM 954 O O . GLN A 1 116 ? 2.691 -2.913 26.854 1.00 69.44 116 GLN A O 1
ATOM 959 N N . GLY A 1 117 ? 3.820 -1.923 25.179 1.00 60.72 117 GLY A N 1
ATOM 960 C CA . GLY A 1 117 ? 4.352 -3.157 24.580 1.00 60.72 117 GLY A CA 1
ATOM 961 C C . GLY A 1 117 ? 3.421 -3.950 23.653 1.00 60.72 117 GLY A C 1
ATOM 962 O O . GLY A 1 117 ? 3.840 -4.993 23.163 1.00 60.72 117 GLY A O 1
ATOM 963 N N . ILE A 1 118 ? 2.189 -3.491 23.387 1.00 64.31 118 ILE A N 1
ATOM 964 C CA . ILE A 1 118 ? 1.249 -4.188 22.490 1.00 64.31 118 ILE A CA 1
ATOM 965 C C . ILE A 1 118 ? 0.556 -3.176 21.572 1.00 64.31 118 ILE A C 1
ATOM 967 O O . ILE A 1 118 ? -0.243 -2.353 22.018 1.00 64.31 118 ILE A O 1
ATOM 971 N N . SER A 1 119 ? 0.827 -3.252 20.268 1.00 64.88 119 SER A N 1
ATOM 972 C CA . SER A 1 119 ? 0.077 -2.515 19.246 1.00 64.88 119 SER A CA 1
ATOM 973 C C . SER A 1 119 ? -0.192 -3.386 18.028 1.00 64.88 119 SER A C 1
ATOM 975 O O . SER A 1 119 ? 0.635 -4.216 17.651 1.00 64.88 119 SER A O 1
ATOM 977 N N . SER A 1 120 ? -1.318 -3.150 17.358 1.00 59.69 120 SER A N 1
ATOM 978 C CA . SER A 1 120 ? -1.672 -3.879 16.138 1.00 59.69 120 SER A CA 1
ATOM 979 C C . SER A 1 120 ? -0.611 -3.678 15.060 1.00 59.69 120 SER A C 1
ATOM 981 O O . SER A 1 120 ? -0.349 -4.593 14.300 1.00 59.69 120 SER A O 1
ATOM 983 N N . THR A 1 121 ? 0.063 -2.523 15.026 1.00 59.34 121 THR A N 1
ATOM 984 C CA . THR A 1 121 ? 1.203 -2.273 14.130 1.00 59.34 121 THR A CA 1
ATOM 985 C C . THR A 1 121 ? 2.362 -3.239 14.385 1.00 59.34 121 THR A C 1
ATOM 987 O O . THR A 1 121 ? 2.897 -3.796 13.437 1.00 59.34 121 THR A O 1
ATOM 990 N N . GLN A 1 122 ? 2.720 -3.497 15.647 1.00 60.78 122 GLN A N 1
ATOM 991 C CA . GLN A 1 122 ? 3.778 -4.457 15.989 1.00 60.78 122 GLN A CA 1
ATOM 992 C C . GLN A 1 122 ? 3.377 -5.901 15.662 1.00 60.78 122 GLN A C 1
ATOM 994 O O . GLN A 1 122 ? 4.197 -6.652 15.148 1.00 60.78 122 GLN A O 1
ATOM 999 N N . IL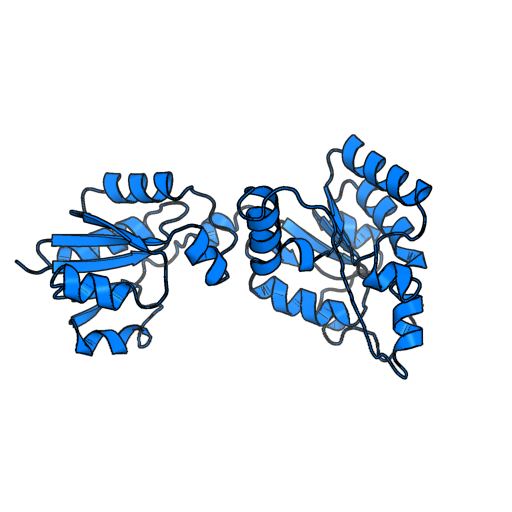E A 1 123 ? 2.115 -6.277 15.898 1.00 59.78 123 ILE A N 1
ATOM 1000 C CA . ILE A 1 123 ? 1.602 -7.622 15.580 1.00 59.78 123 ILE A CA 1
ATOM 1001 C C . ILE A 1 123 ? 1.483 -7.826 14.060 1.00 59.78 123 ILE A C 1
ATOM 1003 O O . ILE A 1 123 ? 1.795 -8.898 13.557 1.00 59.78 123 ILE A O 1
ATOM 1007 N N . ARG A 1 124 ? 1.072 -6.798 13.303 1.00 59.81 124 ARG A N 1
ATOM 1008 C CA . ARG A 1 124 ? 1.034 -6.827 11.828 1.00 59.81 124 ARG A CA 1
ATOM 1009 C C . ARG A 1 124 ? 2.419 -7.045 11.227 1.00 59.81 124 ARG A C 1
ATOM 1011 O O . ARG A 1 124 ? 2.525 -7.707 10.200 1.00 59.81 124 ARG A O 1
ATOM 1018 N N . ASN A 1 125 ? 3.446 -6.487 11.860 1.00 55.88 125 ASN A N 1
ATOM 1019 C CA . ASN A 1 125 ? 4.808 -6.477 11.345 1.00 55.88 125 ASN A CA 1
ATOM 1020 C C . ASN A 1 125 ? 5.630 -7.726 11.734 1.00 55.88 125 ASN A C 1
ATOM 1022 O O . ASN A 1 125 ? 6.848 -7.721 11.586 1.00 55.88 125 ASN A O 1
ATOM 1026 N N . SER A 1 126 ? 5.006 -8.801 12.238 1.00 59.00 126 SER A N 1
ATOM 1027 C CA . SER A 1 126 ? 5.722 -10.051 12.552 1.00 59.00 126 SER A CA 1
ATOM 1028 C C . SER A 1 126 ? 6.226 -10.807 11.312 1.00 59.00 126 SER A C 1
ATOM 1030 O O . SER A 1 126 ? 7.097 -11.661 11.444 1.00 59.00 126 SER A O 1
ATOM 1032 N N . GLU A 1 127 ? 5.721 -10.473 10.120 1.00 69.69 127 GLU A N 1
ATOM 1033 C CA . GLU A 1 127 ? 6.167 -10.999 8.822 1.00 69.69 127 GLU A CA 1
ATOM 1034 C C . GLU A 1 127 ? 6.280 -9.847 7.811 1.00 69.69 127 GLU A C 1
ATOM 1036 O O . GLU A 1 127 ? 5.458 -9.702 6.904 1.00 69.69 127 GLU A O 1
ATOM 1041 N N . ASN A 1 128 ? 7.255 -8.962 8.013 1.00 85.00 128 ASN A N 1
ATOM 1042 C CA . ASN A 1 128 ? 7.563 -7.921 7.037 1.00 85.00 128 ASN A CA 1
ATOM 1043 C C . ASN A 1 128 ? 8.245 -8.526 5.804 1.00 85.00 128 ASN A C 1
ATOM 1045 O O . ASN A 1 128 ? 9.115 -9.389 5.917 1.00 85.00 128 ASN A O 1
ATOM 1049 N N . ILE A 1 129 ? 7.884 -8.028 4.623 1.00 91.38 129 ILE A N 1
ATOM 1050 C CA . ILE A 1 129 ? 8.591 -8.330 3.382 1.00 91.38 129 ILE A CA 1
ATOM 1051 C C . ILE A 1 129 ? 9.907 -7.559 3.395 1.00 91.38 129 ILE A C 1
ATOM 1053 O O . ILE A 1 129 ? 9.910 -6.326 3.416 1.00 91.38 129 ILE A O 1
ATOM 1057 N N . ARG A 1 130 ? 11.028 -8.276 3.323 1.00 95.88 130 ARG A N 1
ATOM 1058 C CA . ARG A 1 130 ? 12.344 -7.664 3.134 1.00 95.88 130 ARG A CA 1
ATOM 1059 C C . ARG A 1 130 ? 12.477 -7.240 1.677 1.00 95.88 130 ARG A C 1
ATOM 1061 O O . ARG A 1 130 ? 12.485 -8.090 0.786 1.00 95.88 130 ARG A O 1
ATOM 1068 N N . LEU A 1 131 ? 12.559 -5.940 1.430 1.00 97.81 131 LEU A N 1
ATOM 1069 C CA . LEU A 1 131 ? 12.600 -5.354 0.097 1.00 97.81 131 LEU A CA 1
ATOM 1070 C C . LEU A 1 131 ? 14.006 -4.835 -0.223 1.00 97.81 131 LEU A C 1
ATOM 1072 O O . LEU A 1 131 ? 14.568 -4.030 0.519 1.00 97.81 131 LEU A O 1
ATOM 1076 N N . GLY A 1 132 ? 14.560 -5.277 -1.350 1.00 98.38 132 GLY A N 1
ATOM 1077 C CA . GLY A 1 132 ? 15.792 -4.729 -1.919 1.00 98.38 132 GLY A CA 1
ATOM 1078 C C . GLY A 1 132 ? 15.511 -3.690 -2.996 1.00 98.38 132 GLY A C 1
ATOM 1079 O O . GLY A 1 132 ? 14.547 -3.821 -3.747 1.00 98.38 132 GLY A O 1
ATOM 1080 N N . ILE A 1 133 ? 16.362 -2.676 -3.111 1.00 98.25 133 ILE A N 1
ATOM 1081 C CA . ILE A 1 133 ? 16.288 -1.675 -4.177 1.00 98.25 133 ILE A CA 1
ATOM 1082 C C . ILE A 1 133 ? 17.347 -1.994 -5.234 1.00 98.25 133 ILE A C 1
ATOM 1084 O O . ILE A 1 133 ? 18.533 -2.059 -4.929 1.00 98.25 133 ILE A O 1
ATOM 1088 N N . ILE A 1 134 ? 16.936 -2.182 -6.486 1.00 97.50 134 ILE A N 1
ATOM 1089 C CA . ILE A 1 134 ? 17.857 -2.352 -7.614 1.00 97.50 134 ILE A CA 1
ATOM 1090 C C . ILE A 1 134 ? 17.719 -1.137 -8.523 1.00 97.50 134 ILE A C 1
ATOM 1092 O O . ILE A 1 134 ? 16.748 -1.012 -9.269 1.00 97.50 134 ILE A O 1
ATOM 1096 N N . GLY A 1 135 ? 18.716 -0.262 -8.478 1.00 94.31 135 GLY A N 1
ATOM 1097 C CA . GLY A 1 135 ? 18.796 0.954 -9.277 1.00 94.31 135 GLY A CA 1
ATOM 1098 C C . GLY A 1 135 ? 18.607 2.225 -8.466 1.00 94.31 135 GLY A C 1
ATOM 1099 O O . GLY A 1 135 ? 18.268 2.197 -7.287 1.00 94.31 135 GLY A O 1
ATOM 1100 N N . ASN A 1 136 ? 18.914 3.345 -9.110 1.00 93.94 136 ASN A N 1
ATOM 1101 C CA . ASN A 1 136 ? 19.108 4.634 -8.457 1.00 93.94 136 ASN A CA 1
ATOM 1102 C C . ASN A 1 136 ? 18.596 5.768 -9.358 1.00 93.94 136 ASN A C 1
ATOM 1104 O O . ASN A 1 136 ? 19.340 6.678 -9.696 1.00 93.94 136 ASN A O 1
ATOM 1108 N N . GLU A 1 137 ? 17.366 5.690 -9.859 1.00 92.94 137 GLU A N 1
ATOM 1109 C CA . GLU A 1 137 ? 16.760 6.796 -10.610 1.00 92.94 137 GLU A CA 1
ATOM 1110 C C . GLU A 1 137 ? 15.973 7.716 -9.665 1.00 92.94 137 GLU A C 1
ATOM 1112 O O . GLU A 1 137 ? 15.505 7.298 -8.613 1.00 92.94 137 GLU A O 1
ATOM 1117 N N . VAL A 1 138 ? 15.803 8.987 -10.031 1.00 91.94 138 VAL A N 1
ATOM 1118 C CA . VAL A 1 138 ? 15.259 10.049 -9.158 1.00 91.94 138 VAL A CA 1
ATOM 1119 C C . VAL A 1 138 ? 13.881 9.726 -8.571 1.00 91.94 138 VAL A C 1
ATOM 1121 O O . VAL A 1 138 ? 13.560 10.123 -7.455 1.00 91.94 138 VAL A O 1
ATOM 1124 N N . ILE A 1 139 ? 13.063 8.949 -9.286 1.00 91.62 139 ILE A N 1
ATOM 1125 C CA . ILE A 1 139 ? 11.740 8.524 -8.806 1.00 91.62 139 ILE A CA 1
ATOM 1126 C C . ILE A 1 139 ? 11.825 7.633 -7.553 1.00 91.62 139 ILE A C 1
ATOM 1128 O O . ILE A 1 139 ? 10.854 7.553 -6.800 1.00 91.62 139 ILE A O 1
ATOM 1132 N N . LEU A 1 140 ? 12.983 7.017 -7.286 1.00 94.81 140 LEU A N 1
ATOM 1133 C CA . LEU A 1 140 ? 13.236 6.271 -6.059 1.00 94.81 140 LEU A CA 1
ATOM 1134 C C . LEU A 1 140 ? 13.060 7.140 -4.808 1.00 94.81 140 LEU A C 1
ATOM 1136 O O . LEU A 1 140 ? 12.533 6.633 -3.826 1.00 94.81 140 LEU A O 1
ATOM 1140 N N . ASP A 1 141 ? 13.407 8.432 -4.837 1.00 95.38 141 ASP A N 1
ATOM 1141 C CA . ASP A 1 141 ? 13.213 9.316 -3.675 1.00 95.38 141 ASP A CA 1
ATOM 1142 C C . ASP A 1 141 ? 11.743 9.339 -3.248 1.00 95.38 141 ASP A C 1
ATOM 1144 O O . ASP A 1 141 ? 11.410 9.142 -2.081 1.00 95.38 141 ASP A O 1
ATOM 1148 N N . ARG A 1 142 ? 10.846 9.463 -4.231 1.00 94.25 142 ARG A N 1
ATOM 1149 C CA . ARG A 1 142 ? 9.405 9.400 -3.993 1.00 94.25 142 ARG A CA 1
ATOM 1150 C C . ARG A 1 142 ? 8.984 8.029 -3.470 1.00 94.25 142 ARG A C 1
ATOM 1152 O O . ARG A 1 142 ? 8.157 7.963 -2.570 1.00 94.25 142 ARG A O 1
ATOM 1159 N N . PHE A 1 143 ? 9.520 6.945 -4.027 1.00 94.81 143 PHE A N 1
ATOM 1160 C CA . PHE A 1 143 ? 9.212 5.596 -3.547 1.00 94.81 143 PHE A CA 1
ATOM 1161 C C . PHE A 1 143 ? 9.608 5.416 -2.072 1.00 94.81 143 PHE A C 1
ATOM 1163 O O . PHE A 1 143 ? 8.801 4.921 -1.289 1.00 94.81 143 PHE A O 1
ATOM 1170 N N . LEU A 1 144 ? 10.809 5.862 -1.688 1.00 95.19 144 LEU A N 1
ATOM 1171 C CA . LEU A 1 144 ? 11.330 5.779 -0.319 1.00 95.19 144 LEU A CA 1
ATOM 1172 C C . LEU A 1 144 ? 10.552 6.661 0.668 1.00 95.19 144 LEU A C 1
ATOM 1174 O O . LEU A 1 144 ? 10.393 6.302 1.835 1.00 95.19 144 LEU A O 1
ATOM 1178 N N . ASP A 1 145 ? 10.055 7.815 0.225 1.00 93.19 145 ASP A N 1
ATOM 1179 C CA . ASP A 1 145 ? 9.199 8.662 1.055 1.00 93.19 145 ASP A CA 1
ATOM 1180 C C . ASP A 1 145 ? 7.821 8.036 1.280 1.00 93.19 145 ASP A C 1
ATOM 1182 O O . ASP A 1 145 ? 7.342 7.998 2.413 1.00 93.19 145 ASP A O 1
ATOM 1186 N N . GLU A 1 146 ? 7.210 7.488 0.230 1.00 89.88 146 GLU A N 1
ATOM 1187 C CA . GLU A 1 146 ? 5.901 6.839 0.322 1.00 89.88 146 GLU A CA 1
ATOM 1188 C C . GLU A 1 146 ? 5.966 5.511 1.093 1.00 89.88 146 GLU A C 1
ATOM 1190 O O . GLU A 1 146 ? 5.043 5.183 1.843 1.00 89.88 146 GLU A O 1
ATOM 1195 N N . SER A 1 147 ? 7.070 4.761 0.992 1.00 89.00 147 SER A N 1
ATOM 1196 C CA . SER A 1 147 ? 7.230 3.487 1.703 1.00 89.00 147 SER A CA 1
ATOM 1197 C C . SER A 1 147 ? 7.182 3.646 3.224 1.00 89.00 147 SER A C 1
ATOM 1199 O O . SER A 1 147 ? 6.787 2.711 3.913 1.00 89.00 147 SER A O 1
ATOM 1201 N N . LYS A 1 148 ? 7.495 4.834 3.765 1.00 84.94 148 LYS A N 1
ATOM 1202 C CA . LYS A 1 148 ? 7.375 5.146 5.206 1.00 84.94 148 LYS A CA 1
ATOM 1203 C C . LYS A 1 148 ? 5.934 5.026 5.717 1.00 84.94 148 LYS A C 1
ATOM 1205 O O . LYS A 1 148 ? 5.720 4.811 6.909 1.00 84.94 148 LYS A O 1
ATOM 1210 N N . PHE A 1 149 ? 4.947 5.149 4.829 1.00 80.50 149 PHE A N 1
ATOM 1211 C CA . PHE A 1 149 ? 3.523 5.023 5.149 1.00 80.50 149 PHE A CA 1
ATOM 1212 C C . PHE A 1 149 ? 2.971 3.616 4.883 1.00 80.50 149 PHE A C 1
ATOM 1214 O O . PHE A 1 149 ? 1.810 3.336 5.188 1.00 80.50 149 PHE A O 1
ATOM 1221 N N . VAL A 1 150 ? 3.792 2.708 4.350 1.00 79.25 150 VAL A N 1
ATOM 1222 C CA . VAL A 1 150 ? 3.413 1.326 4.055 1.00 79.25 150 VAL A CA 1
ATOM 1223 C C . VAL A 1 150 ?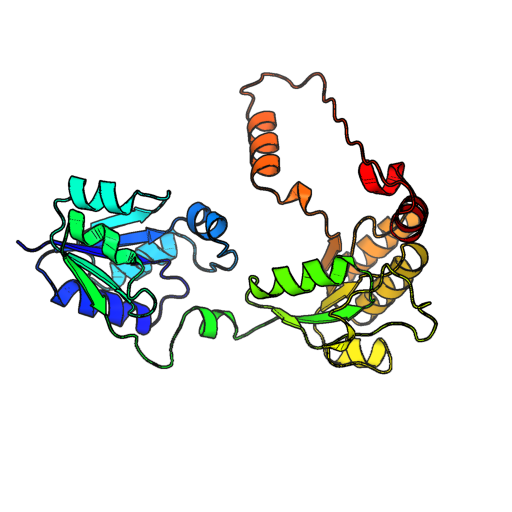 3.967 0.416 5.148 1.00 79.25 150 VAL A C 1
ATOM 1225 O O . VAL A 1 150 ? 5.169 0.240 5.287 1.00 79.25 150 VAL A O 1
ATOM 1228 N N . SER A 1 151 ? 3.086 -0.178 5.956 1.00 75.88 151 SER A N 1
ATOM 1229 C CA . SER A 1 151 ? 3.507 -1.202 6.931 1.00 75.88 151 SER A CA 1
ATOM 1230 C C . SER A 1 151 ? 3.809 -2.536 6.232 1.00 75.88 151 SER A C 1
ATOM 1232 O O . SER A 1 151 ? 3.358 -2.758 5.109 1.00 75.88 151 SER A O 1
ATOM 1234 N N . GLY A 1 152 ? 4.494 -3.464 6.904 1.00 79.69 152 GLY A N 1
ATOM 1235 C CA . GLY A 1 152 ? 4.751 -4.789 6.331 1.00 79.69 152 GLY A CA 1
ATOM 1236 C C . GLY A 1 152 ? 5.907 -4.850 5.329 1.00 79.69 152 GLY A C 1
ATOM 1237 O O . GLY A 1 152 ? 6.045 -5.868 4.657 1.00 79.69 152 GLY A O 1
ATOM 1238 N N . ILE A 1 153 ? 6.709 -3.788 5.196 1.00 88.19 153 ILE A N 1
ATOM 1239 C CA . ILE A 1 153 ? 7.875 -3.730 4.306 1.00 88.19 153 ILE A CA 1
ATOM 1240 C C . ILE A 1 153 ? 9.073 -3.209 5.098 1.00 88.19 153 ILE A C 1
ATOM 1242 O O . ILE A 1 153 ? 8.986 -2.138 5.695 1.00 88.19 153 ILE A O 1
ATOM 1246 N N . ASP A 1 154 ? 10.189 -3.931 5.030 1.00 91.56 154 ASP A N 1
ATOM 1247 C CA . ASP A 1 154 ? 11.487 -3.490 5.538 1.00 91.56 154 ASP A CA 1
ATOM 1248 C C . ASP A 1 154 ? 12.457 -3.331 4.368 1.00 91.56 154 ASP A C 1
ATOM 1250 O O . ASP A 1 154 ? 12.778 -4.300 3.679 1.00 91.56 154 ASP A O 1
ATOM 1254 N N . ILE A 1 155 ? 12.931 -2.109 4.127 1.00 96.00 155 ILE A N 1
ATOM 1255 C CA . ILE A 1 155 ? 13.937 -1.855 3.092 1.00 96.00 155 ILE A CA 1
ATOM 1256 C C . ILE A 1 155 ? 15.301 -2.263 3.641 1.00 96.00 155 ILE A C 1
ATOM 1258 O O . ILE A 1 155 ? 15.792 -1.658 4.591 1.00 96.00 155 ILE A O 1
ATOM 1262 N N . ILE A 1 156 ? 15.903 -3.287 3.034 1.00 97.69 156 ILE A N 1
ATOM 1263 C CA . ILE A 1 156 ? 17.178 -3.854 3.494 1.00 97.69 156 ILE A CA 1
ATOM 1264 C C . ILE A 1 156 ? 18.369 -3.073 2.953 1.00 97.69 156 ILE A C 1
ATOM 1266 O O . ILE A 1 156 ? 19.340 -2.863 3.664 1.00 97.69 156 ILE A O 1
ATOM 1270 N N . GLY A 1 157 ? 18.300 -2.623 1.703 1.00 97.50 157 GLY A N 1
ATOM 1271 C CA . GLY A 1 157 ? 19.381 -1.870 1.085 1.00 97.50 157 GLY A CA 1
ATOM 1272 C C . GLY A 1 157 ? 19.255 -1.789 -0.426 1.00 97.50 157 GLY A C 1
ATOM 1273 O O . GLY A 1 157 ? 18.228 -2.163 -1.002 1.00 97.50 157 GLY A O 1
ATOM 1274 N N . GLY A 1 158 ? 20.302 -1.268 -1.055 1.00 97.31 158 GLY A N 1
ATOM 1275 C CA . GLY A 1 158 ? 20.350 -0.951 -2.471 1.00 97.31 158 GLY A CA 1
ATOM 1276 C C . GLY A 1 158 ? 21.541 -1.568 -3.197 1.00 97.31 158 GLY A C 1
ATOM 1277 O O . GLY A 1 158 ? 22.626 -1.730 -2.641 1.00 97.31 158 GLY A O 1
ATOM 1278 N N . TYR A 1 159 ? 21.332 -1.867 -4.475 1.00 96.69 159 TYR A N 1
ATOM 1279 C CA . TYR A 1 159 ? 22.378 -2.183 -5.438 1.00 96.69 159 TYR A CA 1
ATOM 1280 C C . TYR A 1 159 ? 22.185 -1.350 -6.708 1.00 96.69 159 TYR A C 1
ATOM 1282 O O . TYR A 1 159 ? 21.078 -1.243 -7.241 1.00 96.69 159 TYR A O 1
ATOM 1290 N N . THR A 1 160 ? 23.274 -0.791 -7.228 1.00 93.38 160 THR A N 1
ATOM 1291 C CA . THR A 1 160 ? 23.331 -0.180 -8.560 1.00 93.38 160 THR A CA 1
ATOM 1292 C C . THR A 1 160 ? 24.662 -0.528 -9.221 1.00 93.38 160 THR A C 1
ATOM 1294 O O . THR A 1 160 ? 25.656 -0.773 -8.542 1.00 93.38 160 THR A O 1
ATOM 1297 N N . GLU A 1 161 ? 24.699 -0.560 -10.551 1.00 89.12 161 GLU A N 1
ATOM 1298 C CA . GLU A 1 161 ? 25.940 -0.812 -11.288 1.00 89.12 161 GLU A CA 1
ATOM 1299 C C . GLU A 1 161 ? 26.928 0.351 -11.130 1.00 89.12 161 GLU A C 1
ATOM 1301 O O . GLU A 1 161 ? 26.533 1.515 -11.204 1.00 89.12 161 GLU A O 1
ATOM 1306 N N . ALA A 1 162 ? 28.221 0.038 -10.986 1.00 71.69 162 ALA A N 1
ATOM 1307 C CA . ALA A 1 162 ? 29.292 1.025 -10.808 1.00 71.69 162 ALA A CA 1
ATOM 1308 C C . ALA A 1 162 ? 29.427 2.010 -11.987 1.00 71.69 162 ALA A C 1
ATOM 1310 O O . ALA A 1 162 ? 29.834 3.152 -11.798 1.00 71.69 162 ALA A O 1
ATOM 1311 N N . GLU A 1 163 ? 29.051 1.587 -13.199 1.00 61.09 163 GLU A N 1
ATOM 1312 C CA . GLU A 1 163 ? 29.026 2.433 -14.401 1.00 61.09 163 GLU A CA 1
ATOM 1313 C C . GLU A 1 163 ? 27.743 3.268 -14.533 1.00 61.09 163 GLU A C 1
ATOM 1315 O O . GLU A 1 163 ? 27.477 3.843 -15.592 1.00 61.09 163 GLU A O 1
ATOM 1320 N N . SER A 1 164 ? 26.900 3.346 -13.497 1.00 62.00 164 SER A N 1
ATOM 1321 C CA . SER A 1 164 ? 25.784 4.283 -13.527 1.00 62.00 164 SER A CA 1
ATOM 1322 C C . SER A 1 164 ? 26.353 5.701 -13.558 1.00 62.00 164 SER A C 1
ATOM 1324 O O . SER A 1 164 ? 26.765 6.223 -12.527 1.00 62.00 164 SER A O 1
ATOM 1326 N N . VAL A 1 165 ? 26.407 6.300 -14.751 1.00 55.75 165 VAL A N 1
ATOM 1327 C CA . VAL A 1 165 ? 26.813 7.694 -14.948 1.00 55.75 165 VAL A CA 1
ATOM 1328 C C . VAL A 1 165 ? 26.062 8.546 -13.932 1.00 55.75 165 VAL A C 1
ATOM 1330 O O . VAL A 1 165 ? 24.834 8.444 -13.826 1.00 55.75 165 VAL A O 1
ATOM 1333 N N . ASP A 1 166 ? 26.807 9.338 -13.165 1.00 63.72 166 ASP A N 1
ATOM 1334 C CA . ASP A 1 166 ? 26.212 10.322 -12.278 1.00 63.72 166 ASP A CA 1
ATOM 1335 C C . ASP A 1 166 ? 25.481 11.338 -13.159 1.00 63.72 166 ASP A C 1
ATOM 1337 O O . ASP A 1 166 ? 26.068 12.008 -14.012 1.00 63.72 166 ASP A O 1
ATOM 1341 N N . THR A 1 167 ? 24.161 11.351 -13.040 1.00 72.25 167 THR A N 1
ATOM 1342 C CA . THR A 1 167 ? 23.288 12.234 -13.811 1.00 72.25 167 THR A CA 1
ATOM 1343 C C . THR A 1 167 ? 22.440 13.010 -12.828 1.00 72.25 167 THR A C 1
ATOM 1345 O O . THR A 1 167 ? 22.145 12.521 -11.740 1.00 72.25 167 THR A O 1
ATOM 1348 N N . ILE A 1 168 ? 21.923 14.158 -13.259 1.00 83.50 168 ILE A N 1
ATOM 1349 C CA . ILE A 1 168 ? 20.932 14.932 -12.497 1.00 83.50 168 ILE A CA 1
ATOM 1350 C C . ILE A 1 168 ? 19.649 14.140 -12.164 1.00 83.50 168 ILE A C 1
ATOM 1352 O O . ILE A 1 168 ? 18.822 14.607 -11.393 1.00 83.50 168 ILE A O 1
ATOM 1356 N N . TYR A 1 169 ? 19.481 12.944 -12.739 1.00 86.25 169 TYR A N 1
ATOM 1357 C CA . TYR A 1 169 ? 18.330 12.064 -12.565 1.00 86.25 169 TYR A CA 1
ATOM 1358 C C . TYR A 1 169 ? 18.583 10.914 -11.584 1.00 86.25 169 TYR A C 1
ATOM 1360 O O . TYR A 1 169 ? 17.831 9.941 -11.607 1.00 86.25 169 TYR A O 1
ATOM 1368 N N . LYS A 1 170 ? 19.635 10.977 -10.759 1.00 91.12 170 LYS A N 1
ATOM 1369 C CA . LYS A 1 170 ? 19.891 9.999 -9.692 1.00 91.12 170 LYS A CA 1
ATOM 1370 C C . LYS A 1 170 ? 19.168 10.377 -8.402 1.00 91.12 170 LYS A C 1
ATOM 1372 O O . LYS A 1 170 ? 18.902 11.550 -8.161 1.00 91.12 170 LYS A O 1
ATOM 1377 N N . SER A 1 171 ? 18.811 9.377 -7.599 1.00 93.25 171 SER A N 1
ATOM 1378 C CA . SER A 1 171 ? 18.128 9.606 -6.324 1.00 93.25 171 SER A CA 1
ATOM 1379 C C . SER A 1 171 ? 19.083 10.217 -5.300 1.00 93.25 171 SER A C 1
ATOM 1381 O O . SER A 1 171 ? 20.247 9.827 -5.183 1.00 93.25 171 SER A O 1
ATOM 1383 N N . HIS A 1 172 ? 18.574 11.180 -4.535 1.00 93.56 172 HIS A N 1
ATOM 1384 C CA . HIS A 1 172 ? 19.322 11.831 -3.463 1.00 93.56 172 HIS A CA 1
ATOM 1385 C C . HIS A 1 172 ? 19.353 10.989 -2.182 1.00 93.56 172 HIS A C 1
ATOM 1387 O O . HIS A 1 172 ? 20.205 11.202 -1.319 1.00 93.56 172 HIS A O 1
ATOM 1393 N N . GLN A 1 173 ? 18.428 10.036 -2.048 1.00 94.69 173 GLN A N 1
ATOM 1394 C CA . GLN A 1 173 ? 18.286 9.189 -0.867 1.00 94.69 173 GLN A CA 1
ATOM 1395 C C . GLN A 1 173 ? 18.971 7.821 -1.001 1.00 94.69 173 GLN A C 1
ATOM 1397 O O . GLN A 1 173 ? 19.211 7.184 0.022 1.00 94.69 173 GLN A O 1
ATOM 1402 N N . PHE A 1 174 ? 19.327 7.368 -2.211 1.00 94.19 174 PHE A N 1
ATOM 1403 C CA . PHE A 1 174 ? 19.895 6.030 -2.430 1.00 94.19 174 PHE A CA 1
ATOM 1404 C C . PHE A 1 174 ? 21.149 5.751 -1.591 1.00 94.19 174 PHE A C 1
ATOM 1406 O O . PHE A 1 174 ? 21.270 4.678 -1.007 1.00 94.19 174 PHE A O 1
ATOM 1413 N N . ASN A 1 175 ? 22.045 6.733 -1.458 1.00 92.12 175 ASN A N 1
ATOM 1414 C CA . ASN A 1 175 ? 23.281 6.595 -0.675 1.00 92.12 175 ASN A CA 1
ATOM 1415 C C . ASN A 1 175 ? 23.046 6.477 0.843 1.00 92.12 175 ASN A C 1
ATOM 1417 O O . ASN A 1 175 ? 23.974 6.143 1.573 1.00 92.12 175 ASN A O 1
ATOM 1421 N N . ASN A 1 176 ? 21.826 6.741 1.324 1.00 94.94 176 ASN A N 1
ATOM 1422 C CA . ASN A 1 176 ? 21.457 6.543 2.728 1.00 94.94 176 ASN A CA 1
ATOM 1423 C C . ASN A 1 176 ? 21.059 5.087 3.026 1.00 94.94 176 ASN A C 1
ATOM 1425 O O . ASN A 1 176 ? 20.868 4.736 4.189 1.00 94.94 176 ASN A O 1
ATOM 1429 N N . LEU A 1 177 ? 20.893 4.256 1.992 1.00 95.62 177 LEU A N 1
ATOM 1430 C CA . LEU A 1 177 ? 20.609 2.830 2.123 1.00 95.62 177 LEU A CA 1
ATOM 1431 C C . LEU A 1 177 ? 21.905 2.040 2.342 1.00 95.62 177 LEU A C 1
ATOM 1433 O O . LEU A 1 177 ? 22.973 2.449 1.881 1.00 95.62 177 LEU A O 1
ATOM 1437 N N . GLU A 1 178 ? 21.805 0.868 2.972 1.00 97.00 178 GLU A N 1
ATOM 1438 C CA . GLU A 1 178 ? 22.901 -0.106 2.982 1.00 97.00 178 GLU A CA 1
ATOM 1439 C C . GLU A 1 178 ? 23.266 -0.493 1.541 1.00 97.00 178 GLU A C 1
ATOM 1441 O O . GLU A 1 178 ? 22.388 -0.824 0.744 1.00 97.00 178 GLU A O 1
ATOM 1446 N N . GLN A 1 179 ? 24.552 -0.410 1.195 1.00 96.19 179 GLN A N 1
ATOM 1447 C CA . GLN A 1 179 ? 25.039 -0.637 -0.166 1.00 96.19 179 GLN A CA 1
ATOM 1448 C C . GLN A 1 179 ? 25.583 -2.055 -0.312 1.00 96.19 179 GLN A C 1
ATOM 1450 O O . GLN A 1 179 ? 26.489 -2.455 0.418 1.00 96.19 179 GLN A O 1
ATOM 1455 N N . PHE A 1 180 ? 25.065 -2.786 -1.295 1.00 96.62 180 PHE A N 1
ATOM 1456 C CA . PHE A 1 180 ? 25.514 -4.137 -1.627 1.00 96.62 180 PHE A CA 1
ATOM 1457 C C . PHE A 1 180 ? 26.516 -4.112 -2.785 1.00 96.62 180 PHE A C 1
ATOM 1459 O O . PHE A 1 180 ? 26.366 -3.332 -3.727 1.00 96.62 180 PHE A O 1
ATOM 1466 N N . GLY A 1 181 ? 27.538 -4.975 -2.736 1.00 94.62 181 GLY A N 1
ATOM 1467 C CA . GLY A 1 181 ? 28.589 -5.027 -3.760 1.00 94.62 181 GLY A CA 1
ATOM 1468 C C . GLY A 1 181 ? 28.127 -5.672 -5.068 1.00 94.62 181 GLY A C 1
ATOM 1469 O O . GLY A 1 181 ? 28.667 -5.387 -6.137 1.00 94.62 181 GLY A O 1
ATOM 1470 N N . SER A 1 182 ? 27.097 -6.517 -4.997 1.00 96.19 182 SER A N 1
ATOM 1471 C CA . SER A 1 182 ? 26.466 -7.160 -6.149 1.00 96.19 182 SER A CA 1
ATOM 1472 C C . SER A 1 182 ? 24.957 -7.309 -5.958 1.00 96.19 182 SER A C 1
ATOM 1474 O O . SER A 1 182 ? 24.444 -7.325 -4.837 1.00 96.19 182 SER A O 1
ATOM 1476 N N . SER A 1 183 ? 24.229 -7.462 -7.066 1.00 96.56 183 SER A N 1
ATOM 1477 C CA . SER A 1 183 ? 22.799 -7.778 -7.005 1.00 96.56 183 SER A CA 1
ATOM 1478 C C . SER A 1 183 ? 22.529 -9.130 -6.342 1.00 96.56 183 SER A C 1
ATOM 1480 O O . SER A 1 183 ? 21.500 -9.294 -5.708 1.00 96.56 183 SER A O 1
ATOM 1482 N N . GLU A 1 184 ? 23.435 -10.094 -6.472 1.00 97.62 184 GLU A N 1
ATOM 1483 C CA . GLU A 1 184 ? 23.340 -11.434 -5.899 1.00 97.62 184 GLU A CA 1
ATOM 1484 C C . GLU A 1 184 ? 23.376 -11.377 -4.373 1.00 97.62 184 GLU A C 1
ATOM 1486 O O . GLU A 1 184 ? 22.497 -11.936 -3.721 1.00 97.62 184 GLU A O 1
ATOM 1491 N N . GLU A 1 185 ? 24.327 -10.623 -3.813 1.00 97.94 185 GLU A N 1
ATOM 1492 C CA . GLU A 1 185 ? 24.408 -10.397 -2.367 1.00 97.94 185 GLU A CA 1
ATOM 1493 C C . GLU A 1 185 ? 23.127 -9.760 -1.820 1.00 97.94 185 GLU A C 1
ATOM 1495 O O . GLU A 1 185 ? 22.646 -10.168 -0.764 1.00 97.94 185 GLU A O 1
ATOM 1500 N N . LEU A 1 186 ? 22.550 -8.791 -2.543 1.00 98.31 186 LEU A N 1
ATOM 1501 C CA . LEU A 1 186 ? 21.270 -8.188 -2.168 1.00 98.31 186 LEU A CA 1
ATOM 1502 C C . LEU A 1 186 ? 20.133 -9.216 -2.232 1.00 98.31 186 LEU A C 1
ATOM 1504 O O . LEU A 1 186 ? 19.364 -9.340 -1.279 1.00 98.31 186 LEU A O 1
ATOM 1508 N N . LEU A 1 187 ? 20.026 -9.963 -3.337 1.00 98.50 187 LEU A N 1
ATOM 1509 C CA . LEU A 1 187 ? 18.975 -10.961 -3.551 1.00 98.50 187 LEU A CA 1
ATOM 1510 C C . LEU A 1 187 ? 18.983 -12.023 -2.439 1.00 98.50 187 LEU A C 1
ATOM 1512 O O . LEU A 1 187 ? 17.917 -12.404 -1.960 1.00 98.50 187 LEU A O 1
ATOM 1516 N N . ASP A 1 188 ? 20.146 -12.434 -1.935 1.00 97.94 188 ASP A N 1
ATOM 1517 C CA . ASP A 1 188 ? 20.247 -13.388 -0.821 1.00 97.94 188 ASP A CA 1
ATOM 1518 C C . ASP A 1 188 ? 19.644 -12.875 0.501 1.00 97.94 188 ASP A C 1
ATOM 1520 O O . ASP A 1 188 ? 19.273 -13.671 1.370 1.00 97.94 188 ASP A O 1
ATOM 1524 N N . LYS A 1 189 ? 19.508 -11.554 0.675 1.00 97.69 189 LYS A N 1
ATOM 1525 C CA . LYS A 1 189 ? 19.011 -10.932 1.915 1.00 97.69 189 LYS A CA 1
ATOM 1526 C C . LYS A 1 189 ? 17.537 -10.541 1.889 1.00 97.69 189 LYS A C 1
ATOM 1528 O O . LYS A 1 189 ? 16.997 -10.214 2.947 1.00 97.69 189 LYS A O 1
ATOM 1533 N N . VAL A 1 190 ? 16.888 -10.589 0.729 1.00 98.19 190 VAL A N 1
ATOM 1534 C CA . VAL A 1 190 ? 15.548 -10.017 0.522 1.00 98.19 190 VAL A CA 1
ATOM 1535 C C . VAL A 1 190 ? 14.533 -11.062 0.066 1.00 98.19 190 VAL A C 1
ATOM 1537 O O . VAL A 1 190 ? 14.897 -12.131 -0.425 1.00 98.19 190 VAL A O 1
ATOM 1540 N N . ASP A 1 191 ? 13.252 -10.752 0.229 1.00 97.81 191 ASP A N 1
ATOM 1541 C CA . ASP A 1 191 ? 12.116 -11.556 -0.241 1.00 97.81 191 ASP A CA 1
ATOM 1542 C C . ASP A 1 191 ? 11.567 -11.013 -1.572 1.00 97.81 191 ASP A C 1
ATOM 1544 O O . ASP A 1 191 ? 11.078 -11.759 -2.425 1.00 97.81 191 ASP A O 1
ATOM 1548 N N . ALA A 1 192 ? 11.690 -9.700 -1.770 1.00 98.31 192 ALA A N 1
ATOM 1549 C CA . ALA A 1 192 ? 11.250 -8.985 -2.957 1.00 98.31 192 ALA A CA 1
ATOM 1550 C C . ALA A 1 192 ? 12.265 -7.911 -3.367 1.00 98.31 192 ALA A C 1
ATOM 1552 O O . ALA A 1 192 ? 13.079 -7.467 -2.555 1.00 98.31 192 ALA A O 1
ATOM 1553 N N . VAL A 1 193 ? 12.181 -7.442 -4.611 1.00 98.56 193 VAL A N 1
ATOM 1554 C CA . VAL A 1 193 ? 12.951 -6.293 -5.099 1.00 98.56 193 VAL A CA 1
ATOM 1555 C C . VAL A 1 193 ? 12.067 -5.248 -5.767 1.00 98.56 193 VAL A C 1
ATOM 1557 O O . VAL A 1 193 ? 11.104 -5.578 -6.463 1.00 98.56 193 VAL A O 1
ATOM 1560 N N . TYR A 1 194 ? 12.434 -3.983 -5.577 1.00 98.12 194 TYR A N 1
ATOM 1561 C CA . TYR A 1 194 ? 11.965 -2.858 -6.369 1.00 98.12 194 TYR A CA 1
ATOM 1562 C C . TYR A 1 194 ? 13.026 -2.491 -7.412 1.00 98.12 194 TYR A C 1
ATOM 1564 O O . TYR A 1 194 ? 14.129 -2.071 -7.061 1.00 98.12 194 TYR A O 1
ATOM 1572 N N . ILE A 1 195 ? 12.707 -2.673 -8.694 1.00 97.31 195 ILE A N 1
ATOM 1573 C CA . ILE A 1 195 ? 13.627 -2.429 -9.808 1.00 97.31 195 ILE A CA 1
ATOM 1574 C C . ILE A 1 195 ? 13.341 -1.060 -10.420 1.00 97.31 195 ILE A C 1
ATOM 1576 O O . ILE A 1 195 ? 12.350 -0.857 -11.129 1.00 97.31 195 ILE A O 1
ATOM 1580 N N . ASN A 1 196 ? 14.276 -0.148 -10.185 1.00 93.56 196 ASN A N 1
ATOM 1581 C CA . ASN A 1 196 ? 14.272 1.237 -10.614 1.00 93.56 196 ASN A CA 1
ATOM 1582 C C . ASN A 1 196 ? 15.498 1.538 -11.491 1.00 93.56 196 ASN A C 1
ATOM 1584 O O . ASN A 1 196 ? 16.394 2.295 -11.132 1.00 93.56 196 ASN A O 1
ATOM 1588 N N . MET A 1 197 ? 15.544 0.886 -12.651 1.00 91.69 197 MET A N 1
ATOM 1589 C CA . MET A 1 197 ? 16.629 0.989 -13.633 1.00 91.69 197 MET A CA 1
ATOM 1590 C C . MET A 1 197 ? 16.143 1.645 -14.936 1.00 91.69 197 MET A C 1
ATOM 1592 O O . MET A 1 197 ? 14.930 1.713 -15.166 1.00 91.69 197 MET A O 1
ATOM 1596 N N . PRO A 1 198 ? 17.052 2.095 -15.825 1.00 91.31 198 PRO A N 1
ATOM 1597 C CA . PRO A 1 198 ? 16.710 2.425 -17.209 1.00 91.31 198 PRO A CA 1
ATOM 1598 C C . PRO A 1 198 ? 16.004 1.262 -17.911 1.00 91.31 198 PRO A C 1
ATOM 1600 O O . PRO A 1 198 ? 16.308 0.101 -17.626 1.00 91.31 198 PRO A O 1
ATOM 1603 N N . LEU A 1 199 ? 15.119 1.569 -18.865 1.00 91.88 199 LEU A N 1
ATOM 1604 C CA . LEU A 1 199 ? 14.286 0.572 -19.551 1.00 91.88 199 LEU A CA 1
ATOM 1605 C C . LEU A 1 199 ? 15.119 -0.576 -20.146 1.00 91.88 199 LEU A C 1
ATOM 1607 O O . LEU A 1 199 ? 14.789 -1.740 -19.956 1.00 91.88 199 LEU A O 1
ATOM 1611 N N . SER A 1 200 ? 16.261 -0.252 -20.759 1.00 91.12 200 SER A N 1
ATOM 1612 C CA . SER A 1 200 ? 17.165 -1.223 -21.393 1.00 91.12 200 SER A CA 1
ATOM 1613 C C . SER A 1 200 ? 17.795 -2.247 -20.444 1.00 91.12 200 SER A C 1
ATOM 1615 O O . SER A 1 200 ? 18.328 -3.248 -20.911 1.00 91.12 200 SER A O 1
ATOM 1617 N N . LYS A 1 201 ? 17.771 -2.006 -19.127 1.00 92.38 201 LYS A N 1
ATOM 1618 C CA . LYS A 1 201 ? 18.361 -2.902 -18.119 1.00 92.38 201 LYS A CA 1
ATOM 1619 C C . LYS A 1 201 ? 17.314 -3.659 -17.300 1.00 92.38 201 LYS A C 1
ATOM 1621 O O . LYS A 1 201 ? 17.668 -4.627 -16.633 1.00 92.38 201 LYS A O 1
ATOM 1626 N N . ARG A 1 202 ? 16.039 -3.247 -17.327 1.00 93.50 202 ARG A N 1
ATOM 1627 C CA . ARG A 1 202 ? 14.990 -3.815 -16.458 1.00 93.50 202 ARG A CA 1
ATOM 1628 C C . ARG A 1 202 ? 14.800 -5.309 -16.679 1.00 93.50 202 ARG A C 1
ATOM 1630 O O . ARG A 1 202 ? 14.889 -6.053 -15.707 1.00 93.50 202 ARG A O 1
ATOM 1637 N N . GLY A 1 203 ? 14.617 -5.746 -17.927 1.00 95.44 203 GLY A N 1
ATOM 1638 C CA . GLY A 1 203 ? 14.361 -7.153 -18.261 1.00 95.44 203 GLY A CA 1
ATOM 1639 C C . GLY A 1 203 ? 15.390 -8.116 -17.658 1.00 95.44 203 GLY A C 1
ATOM 1640 O O . GLY A 1 203 ? 15.019 -9.093 -17.009 1.00 95.44 203 GLY A O 1
ATOM 1641 N N . ALA A 1 204 ? 16.679 -7.773 -17.755 1.00 95.62 204 ALA A N 1
ATOM 1642 C CA . ALA A 1 204 ? 17.769 -8.579 -17.205 1.00 95.62 204 ALA A CA 1
ATOM 1643 C C . ALA A 1 204 ? 17.699 -8.719 -15.672 1.00 95.62 204 ALA A C 1
ATOM 1645 O O . ALA A 1 204 ? 17.849 -9.821 -15.142 1.00 95.62 204 ALA A O 1
ATOM 1646 N N . TYR A 1 205 ? 17.437 -7.628 -14.943 1.00 97.00 205 TYR A N 1
ATOM 1647 C CA . TYR A 1 205 ? 17.326 -7.675 -13.479 1.00 97.00 205 TYR A CA 1
ATOM 1648 C C . TYR A 1 205 ? 16.016 -8.307 -13.000 1.00 97.00 205 TYR A C 1
ATOM 1650 O O . TYR A 1 205 ? 16.018 -8.967 -11.961 1.00 97.00 205 TYR A O 1
ATOM 1658 N N . ILE A 1 206 ? 14.922 -8.156 -13.754 1.00 97.88 206 ILE A N 1
ATOM 1659 C CA . ILE A 1 206 ? 13.656 -8.848 -13.485 1.00 97.88 206 ILE A CA 1
ATOM 1660 C C . ILE A 1 206 ? 13.879 -10.356 -13.581 1.00 97.88 206 ILE A C 1
ATOM 1662 O O . ILE A 1 206 ? 13.573 -11.085 -12.641 1.00 97.88 206 ILE A O 1
ATOM 1666 N N . GLU A 1 207 ? 14.462 -10.826 -14.684 1.00 97.94 207 GLU A N 1
ATOM 1667 C CA . GLU A 1 207 ? 14.758 -12.243 -14.876 1.00 97.94 207 GLU A CA 1
ATOM 1668 C C . GLU A 1 207 ? 15.661 -12.792 -13.771 1.00 97.94 207 GLU A C 1
ATOM 1670 O O . GLU A 1 207 ? 15.344 -13.820 -13.172 1.00 97.94 207 GLU A O 1
ATOM 1675 N N . LYS A 1 208 ? 16.741 -12.074 -13.447 1.00 97.94 208 LYS A N 1
ATOM 1676 C CA . LYS A 1 208 ? 17.681 -12.453 -12.387 1.00 97.94 208 LYS A CA 1
ATOM 1677 C C . LYS A 1 208 ? 16.996 -12.584 -11.024 1.00 97.94 208 LYS A C 1
ATOM 1679 O O . LYS A 1 208 ? 17.208 -13.570 -10.320 1.00 97.94 208 LYS A O 1
ATOM 1684 N N . ALA A 1 209 ? 16.138 -11.629 -10.667 1.00 98.50 209 ALA A N 1
ATOM 1685 C CA . ALA A 1 209 ? 15.383 -11.667 -9.419 1.00 98.50 209 ALA A CA 1
ATOM 1686 C C . ALA A 1 209 ? 14.374 -12.829 -9.382 1.00 98.50 209 ALA A C 1
ATOM 1688 O O . ALA A 1 209 ? 14.298 -13.549 -8.384 1.00 98.50 209 ALA A O 1
ATOM 1689 N N . LEU A 1 210 ? 13.648 -13.071 -10.480 1.00 98.50 210 LEU A N 1
ATOM 1690 C CA . LEU A 1 210 ? 12.700 -14.185 -10.583 1.00 98.50 210 LEU A CA 1
ATOM 1691 C C . LEU A 1 210 ? 13.403 -15.550 -10.507 1.00 98.50 210 LEU A C 1
ATOM 1693 O O . LEU A 1 210 ? 12.927 -16.459 -9.824 1.00 98.50 210 LEU A O 1
ATOM 1697 N N . GLN A 1 211 ? 14.561 -15.697 -11.157 1.00 98.00 211 GLN A N 1
ATOM 1698 C CA . GLN A 1 211 ? 15.390 -16.905 -11.077 1.00 98.00 211 GLN A CA 1
ATOM 1699 C C . GLN A 1 211 ? 15.906 -17.146 -9.652 1.00 98.00 211 GLN A C 1
ATOM 1701 O O . GLN A 1 211 ? 15.878 -18.282 -9.179 1.00 98.00 211 GLN A O 1
ATOM 1706 N N . ALA A 1 212 ? 16.268 -16.078 -8.934 1.00 98.25 212 ALA A N 1
ATOM 1707 C CA . ALA A 1 212 ? 16.606 -16.111 -7.511 1.00 98.25 212 ALA A CA 1
ATOM 1708 C C . ALA A 1 212 ? 15.385 -16.292 -6.582 1.00 98.25 212 ALA A C 1
ATOM 1710 O O . ALA A 1 212 ? 15.521 -16.217 -5.363 1.00 98.25 212 ALA A O 1
ATOM 1711 N N . LYS A 1 213 ? 14.191 -16.552 -7.135 1.00 98.25 213 LYS A N 1
ATOM 1712 C CA . LYS A 1 213 ? 12.934 -16.768 -6.402 1.00 98.25 213 LYS A CA 1
ATOM 1713 C C . LYS A 1 213 ? 12.467 -15.562 -5.586 1.00 98.25 213 LYS A C 1
ATOM 1715 O O . LYS A 1 213 ? 11.934 -15.731 -4.492 1.00 98.25 213 LYS A O 1
ATOM 1720 N N . LYS A 1 214 ? 12.647 -14.351 -6.120 1.00 98.56 214 LYS A N 1
ATOM 1721 C CA . LYS A 1 214 ? 12.207 -13.096 -5.491 1.00 98.56 214 LYS A CA 1
ATOM 1722 C C . LYS A 1 214 ? 10.995 -12.510 -6.197 1.00 98.56 214 LYS A C 1
ATOM 1724 O O . LYS A 1 214 ? 10.883 -12.587 -7.420 1.00 98.56 214 LYS A O 1
ATOM 1729 N N . HIS A 1 215 ? 10.098 -11.902 -5.426 1.00 98.56 215 HIS A N 1
ATOM 1730 C CA . HIS A 1 215 ? 9.020 -11.088 -5.989 1.00 98.56 215 HIS A CA 1
ATOM 1731 C C . HIS A 1 215 ? 9.593 -9.796 -6.584 1.00 98.56 215 HIS A C 1
ATOM 1733 O O . HIS A 1 215 ? 10.593 -9.273 -6.093 1.00 98.56 215 HIS A O 1
ATOM 1739 N N . VAL A 1 216 ? 8.959 -9.265 -7.627 1.00 98.50 216 VAL A N 1
ATOM 1740 C CA . VAL A 1 216 ? 9.448 -8.101 -8.366 1.00 98.50 216 VAL A CA 1
ATOM 1741 C C . VAL A 1 216 ? 8.349 -7.053 -8.504 1.00 98.50 216 VAL A C 1
ATOM 1743 O O . VAL A 1 216 ? 7.297 -7.303 -9.094 1.00 98.50 216 VAL A O 1
ATOM 1746 N N . LEU A 1 217 ? 8.635 -5.855 -8.000 1.00 97.38 217 LEU A N 1
ATOM 1747 C CA . LEU A 1 217 ? 7.950 -4.616 -8.349 1.00 97.38 217 LEU A CA 1
ATOM 1748 C C . LEU A 1 217 ? 8.908 -3.781 -9.205 1.00 97.38 217 LEU A C 1
ATOM 1750 O O . LEU A 1 217 ? 10.080 -3.659 -8.867 1.00 97.38 217 LEU A O 1
ATOM 1754 N N . THR A 1 218 ? 8.461 -3.198 -10.309 1.00 95.81 218 THR A N 1
ATOM 1755 C CA . THR A 1 218 ? 9.351 -2.428 -11.194 1.00 95.81 218 THR A CA 1
ATOM 1756 C C . THR A 1 218 ? 8.662 -1.194 -11.758 1.00 95.81 218 THR A C 1
ATOM 1758 O O . THR A 1 218 ? 7.439 -1.159 -11.858 1.00 95.81 218 THR A O 1
ATOM 1761 N N . GLU A 1 219 ? 9.431 -0.157 -12.087 1.00 91.81 219 GLU A N 1
ATOM 1762 C CA . GLU A 1 219 ? 8.884 1.026 -12.754 1.00 91.81 219 GLU A CA 1
ATOM 1763 C C . GLU A 1 219 ? 8.298 0.709 -14.131 1.00 91.81 219 GLU A C 1
ATOM 1765 O O . GLU A 1 219 ? 8.768 -0.171 -14.855 1.00 91.81 219 GLU A O 1
ATOM 1770 N N . PHE A 1 220 ? 7.279 1.482 -14.489 1.00 88.75 220 PHE A N 1
ATOM 1771 C CA . PHE A 1 220 ? 6.568 1.350 -15.751 1.00 88.75 220 PHE A CA 1
ATOM 1772 C C . PHE A 1 220 ? 7.260 2.149 -16.877 1.00 88.75 220 PHE A C 1
ATOM 1774 O O . PHE A 1 220 ? 7.751 3.258 -16.631 1.00 88.75 220 PHE A O 1
ATOM 1781 N N . PRO A 1 221 ? 7.264 1.657 -18.128 1.00 89.81 221 PRO A N 1
ATOM 1782 C CA . PRO A 1 221 ? 6.936 0.288 -18.539 1.00 89.81 221 PRO A CA 1
ATOM 1783 C C . PRO A 1 221 ? 8.111 -0.658 -18.258 1.00 89.81 221 PRO A C 1
ATOM 1785 O O . PRO A 1 221 ? 9.263 -0.260 -18.410 1.00 89.81 221 PRO A O 1
ATOM 1788 N N . PHE A 1 222 ? 7.891 -1.910 -17.873 1.00 88.56 222 PHE A N 1
ATOM 1789 C CA . PHE A 1 222 ? 9.016 -2.792 -17.539 1.00 88.56 222 PHE A CA 1
ATOM 1790 C C . PHE A 1 222 ? 9.746 -3.365 -18.759 1.00 88.56 222 PHE A C 1
ATOM 1792 O O . PHE A 1 222 ? 10.912 -3.740 -18.638 1.00 88.56 222 PHE A O 1
ATOM 1799 N N . SER A 1 223 ? 9.092 -3.397 -19.922 1.00 91.25 223 SER A N 1
ATOM 1800 C CA . SER A 1 223 ? 9.682 -3.764 -21.211 1.00 91.25 223 SER A CA 1
ATOM 1801 C C . SER A 1 223 ? 8.994 -3.007 -22.355 1.00 91.25 223 SER A C 1
ATOM 1803 O O . SER A 1 223 ? 7.851 -2.567 -22.237 1.00 91.25 223 SER A O 1
ATOM 1805 N N . SER A 1 224 ? 9.714 -2.829 -23.462 1.00 90.44 224 SER A N 1
ATOM 1806 C CA . SER A 1 224 ? 9.189 -2.309 -24.733 1.00 90.44 224 SER A CA 1
ATOM 1807 C C . SER A 1 224 ? 8.898 -3.408 -25.758 1.00 90.44 224 SER A C 1
ATOM 1809 O O . SER A 1 224 ? 8.523 -3.096 -26.887 1.00 90.44 224 SER A O 1
ATOM 1811 N N . ASP A 1 225 ? 9.127 -4.672 -25.398 1.00 92.50 225 ASP A N 1
ATOM 1812 C CA . ASP A 1 225 ? 9.006 -5.826 -26.280 1.00 92.50 225 ASP A CA 1
ATOM 1813 C C . ASP A 1 225 ? 7.956 -6.810 -25.747 1.00 92.50 225 ASP A C 1
ATOM 1815 O O . ASP A 1 225 ? 7.959 -7.190 -24.572 1.00 92.50 225 ASP A O 1
ATOM 1819 N N . LEU A 1 226 ? 7.023 -7.209 -26.613 1.00 92.00 226 LEU A N 1
ATOM 1820 C CA . LEU A 1 226 ? 5.905 -8.068 -26.222 1.00 92.00 226 LEU A CA 1
ATOM 1821 C C . LEU A 1 226 ? 6.374 -9.483 -25.865 1.00 92.00 226 LEU A C 1
ATOM 1823 O O . LEU A 1 226 ? 5.883 -10.057 -24.892 1.00 92.00 226 LEU A O 1
ATOM 1827 N N . ASP A 1 227 ? 7.315 -10.038 -26.625 1.00 96.12 227 ASP A N 1
ATOM 1828 C CA . ASP A 1 227 ? 7.782 -11.408 -26.419 1.00 96.12 227 ASP A CA 1
ATOM 1829 C C . ASP A 1 227 ? 8.582 -11.514 -25.112 1.00 96.12 227 ASP A C 1
ATOM 1831 O O . ASP A 1 227 ? 8.374 -12.441 -24.324 1.00 96.12 227 ASP A O 1
ATOM 1835 N N . GLU A 1 228 ? 9.433 -10.526 -24.821 1.00 95.00 228 GLU A N 1
ATOM 1836 C CA . GLU A 1 228 ? 10.118 -10.400 -23.534 1.00 95.00 228 GLU A CA 1
ATOM 1837 C C . GLU A 1 228 ? 9.120 -10.262 -22.377 1.00 95.00 228 GLU A C 1
ATOM 1839 O O . GLU A 1 228 ? 9.241 -10.969 -21.373 1.00 95.00 228 GLU A O 1
ATOM 1844 N N . THR A 1 229 ? 8.113 -9.399 -22.533 1.00 93.94 229 THR A N 1
ATOM 1845 C CA . THR A 1 229 ? 7.054 -9.182 -21.536 1.00 93.94 229 THR A CA 1
ATOM 1846 C C . THR A 1 229 ? 6.349 -10.493 -21.193 1.00 93.94 229 THR A C 1
ATOM 1848 O O . THR A 1 229 ? 6.301 -10.883 -20.023 1.00 93.94 229 THR A O 1
ATOM 1851 N N . LEU A 1 230 ? 5.844 -11.211 -22.203 1.00 96.38 230 LEU A N 1
ATOM 1852 C CA . LEU A 1 230 ? 5.131 -12.477 -22.015 1.00 96.38 230 LEU A CA 1
ATOM 1853 C C . LEU A 1 230 ? 6.024 -13.531 -21.356 1.00 96.38 230 LEU A C 1
ATOM 1855 O O . LEU A 1 230 ? 5.608 -14.181 -20.398 1.00 96.38 230 LEU A O 1
ATOM 1859 N N . ARG A 1 231 ? 7.280 -13.643 -21.800 1.00 97.62 231 ARG A N 1
ATOM 1860 C CA . ARG A 1 231 ? 8.256 -14.580 -21.234 1.00 97.62 231 ARG A CA 1
ATOM 1861 C C . ARG A 1 231 ? 8.516 -14.326 -19.747 1.00 97.62 231 ARG A C 1
ATOM 1863 O O . ARG A 1 231 ? 8.545 -15.276 -18.965 1.00 97.62 231 ARG A O 1
ATOM 1870 N N . LEU A 1 232 ? 8.706 -13.068 -19.340 1.00 97.62 232 LEU A N 1
ATOM 1871 C CA . LEU A 1 232 ? 8.944 -12.710 -17.936 1.00 97.62 232 LEU A CA 1
ATOM 1872 C C . LEU A 1 232 ? 7.693 -12.925 -17.071 1.00 97.62 232 LEU A C 1
ATOM 1874 O O . LEU A 1 232 ? 7.803 -13.416 -15.945 1.00 97.62 232 LEU A O 1
ATOM 1878 N N . MET A 1 233 ? 6.504 -12.625 -17.602 1.00 97.06 233 MET A N 1
ATOM 1879 C CA . MET A 1 233 ? 5.235 -12.902 -16.920 1.00 97.06 233 MET A CA 1
ATOM 1880 C C . MET A 1 233 ? 5.013 -14.405 -16.713 1.00 97.06 233 MET A C 1
ATOM 1882 O O . MET A 1 233 ? 4.634 -14.827 -15.617 1.00 97.06 233 MET A O 1
ATOM 1886 N N . ASP A 1 234 ? 5.297 -15.226 -17.725 1.00 97.88 234 ASP A N 1
ATOM 1887 C CA . ASP A 1 234 ? 5.199 -16.683 -17.625 1.00 97.88 234 ASP A CA 1
ATOM 1888 C C . ASP A 1 234 ? 6.237 -17.262 -16.653 1.00 97.88 234 ASP A C 1
ATOM 1890 O O . ASP A 1 234 ? 5.922 -18.167 -15.870 1.00 97.88 234 ASP A O 1
ATOM 1894 N N . LEU A 1 235 ? 7.457 -16.715 -16.627 1.00 98.00 235 LEU A N 1
ATOM 1895 C CA . LEU A 1 235 ? 8.483 -17.087 -15.650 1.00 98.00 235 LEU A CA 1
ATOM 1896 C C . LEU A 1 235 ? 8.035 -16.793 -14.210 1.00 98.00 235 LEU A C 1
ATOM 1898 O O . LEU A 1 235 ? 8.164 -17.654 -13.334 1.00 98.00 235 LEU A O 1
ATOM 1902 N N . ALA A 1 236 ? 7.477 -15.605 -13.964 1.00 98.12 236 ALA A N 1
ATOM 1903 C CA . ALA A 1 236 ? 6.942 -15.243 -12.655 1.00 98.12 236 ALA A CA 1
ATOM 1904 C C . ALA A 1 236 ? 5.800 -16.184 -12.247 1.00 98.12 236 ALA A C 1
ATOM 1906 O O . ALA A 1 236 ? 5.835 -16.776 -11.166 1.00 98.12 236 ALA A O 1
ATOM 1907 N N . LYS A 1 237 ? 4.837 -16.414 -13.149 1.00 97.56 237 LYS A N 1
ATOM 1908 C CA . LYS A 1 237 ? 3.674 -17.275 -12.905 1.00 97.56 237 LYS A CA 1
ATOM 1909 C C . LYS A 1 237 ? 4.067 -18.726 -12.621 1.00 97.56 237 LYS A C 1
ATOM 1911 O O . LYS A 1 237 ? 3.594 -19.308 -11.648 1.00 97.56 237 LYS A O 1
ATOM 1916 N N . SER A 1 238 ? 4.943 -19.308 -13.440 1.00 97.56 238 SER A N 1
ATOM 1917 C CA . SER A 1 238 ? 5.436 -20.685 -13.270 1.00 97.56 238 SER A CA 1
ATOM 1918 C C . SER A 1 238 ? 6.281 -20.873 -12.007 1.00 97.56 238 SER A C 1
ATOM 1920 O O . SER A 1 238 ? 6.326 -21.971 -11.456 1.00 97.56 238 SER A O 1
ATOM 1922 N N . SER A 1 239 ? 6.906 -19.801 -11.512 1.00 96.44 239 SER A N 1
ATOM 1923 C CA . SER A 1 239 ? 7.647 -19.798 -10.249 1.00 96.44 239 SER A CA 1
ATOM 1924 C C . SER A 1 239 ? 6.796 -19.426 -9.030 1.00 96.44 239 SER A C 1
ATOM 1926 O O . SER A 1 239 ? 7.344 -19.382 -7.931 1.00 96.44 239 SER A O 1
ATOM 1928 N N . ASN A 1 240 ? 5.489 -19.182 -9.199 1.00 97.44 240 ASN A N 1
ATOM 1929 C CA . ASN A 1 240 ? 4.586 -18.673 -8.158 1.00 97.44 240 ASN A CA 1
ATOM 1930 C C . ASN A 1 240 ? 5.092 -17.369 -7.506 1.00 97.44 240 ASN A C 1
ATOM 1932 O O . ASN A 1 240 ? 5.003 -17.175 -6.294 1.00 97.44 240 ASN A O 1
ATOM 1936 N N . LEU A 1 241 ? 5.661 -16.485 -8.325 1.00 98.31 241 LEU A N 1
ATOM 1937 C CA . LEU A 1 241 ? 6.176 -15.181 -7.927 1.00 98.31 241 LEU A CA 1
ATOM 1938 C C . LEU A 1 241 ? 5.272 -14.072 -8.455 1.00 98.31 241 LEU A C 1
ATOM 1940 O O . LEU A 1 241 ? 4.502 -14.244 -9.400 1.00 98.31 241 LEU A O 1
ATOM 1944 N N . VAL A 1 242 ? 5.406 -12.902 -7.840 1.00 97.69 242 VAL A N 1
ATOM 1945 C CA . VAL A 1 242 ? 4.731 -11.683 -8.287 1.00 97.69 242 VAL A CA 1
ATOM 1946 C C . VAL A 1 242 ? 5.700 -10.924 -9.180 1.00 97.69 242 VAL A C 1
ATOM 1948 O O . VAL A 1 242 ? 6.833 -10.685 -8.771 1.00 97.69 242 VAL A O 1
ATOM 1951 N N . LEU A 1 243 ? 5.242 -10.542 -10.369 1.00 97.50 243 LEU A N 1
ATOM 1952 C CA . LEU A 1 243 ? 5.863 -9.530 -11.216 1.00 97.50 243 LEU A CA 1
ATOM 1953 C C . LEU A 1 243 ? 4.812 -8.452 -11.468 1.00 97.50 243 LEU A C 1
ATOM 1955 O O . LEU A 1 243 ? 3.742 -8.750 -12.001 1.00 97.50 243 LEU A O 1
ATOM 1959 N N . MET A 1 244 ? 5.095 -7.227 -11.040 1.00 94.88 244 MET A N 1
ATOM 1960 C CA . MET A 1 244 ? 4.146 -6.123 -11.102 1.00 94.88 244 MET A CA 1
ATOM 1961 C C . MET A 1 244 ? 4.832 -4.812 -11.484 1.00 94.88 244 MET A C 1
ATOM 1963 O O . MET A 1 244 ? 5.940 -4.518 -11.037 1.00 94.88 244 MET A O 1
ATOM 1967 N N . GLU A 1 245 ? 4.135 -3.996 -12.269 1.00 91.81 245 GLU A N 1
ATOM 1968 C CA . GLU A 1 245 ? 4.542 -2.626 -12.577 1.00 91.81 245 GLU A CA 1
ATOM 1969 C C . GLU A 1 245 ? 4.025 -1.618 -11.554 1.00 91.81 245 GLU A C 1
ATOM 1971 O O . GLU A 1 245 ? 2.916 -1.738 -11.026 1.00 91.81 245 GLU A O 1
ATOM 1976 N N . GLY A 1 246 ? 4.794 -0.549 -11.358 1.00 88.44 246 GLY A N 1
ATOM 1977 C CA . GLY A 1 246 ? 4.441 0.643 -10.592 1.00 88.44 246 GLY A CA 1
ATOM 1978 C C . GLY A 1 246 ? 3.366 1.518 -11.252 1.00 88.44 246 GLY A C 1
ATOM 1979 O O . GLY A 1 246 ? 3.5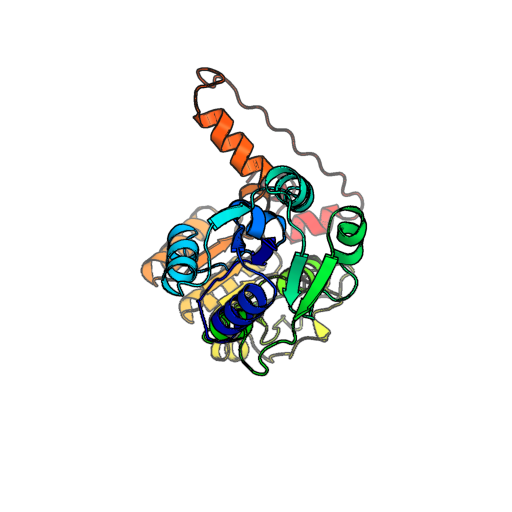05 2.740 -11.303 1.00 88.44 246 GLY A O 1
ATOM 1980 N N . LEU A 1 247 ? 2.265 0.940 -11.748 1.00 87.56 247 LEU A N 1
ATOM 1981 C CA . LEU A 1 247 ? 1.181 1.681 -12.404 1.00 87.56 247 LEU A CA 1
ATOM 1982 C C . LEU A 1 247 ? 0.231 2.331 -11.385 1.00 87.56 247 LEU A C 1
ATOM 1984 O O . LEU A 1 247 ? -0.898 1.892 -11.165 1.00 87.56 247 LEU A O 1
ATOM 1988 N N . LYS A 1 248 ? 0.668 3.432 -10.770 1.00 86.44 248 LYS A N 1
ATOM 1989 C CA . LYS A 1 248 ? -0.090 4.123 -9.706 1.00 86.44 248 LYS A CA 1
ATOM 1990 C C . LYS A 1 248 ? -1.514 4.540 -10.102 1.00 86.44 248 LYS A C 1
ATOM 1992 O O . LYS A 1 248 ? -2.417 4.506 -9.267 1.00 86.44 248 LYS A O 1
ATOM 1997 N N . THR A 1 249 ? -1.740 4.926 -11.361 1.00 87.00 249 THR A N 1
ATOM 1998 C CA . THR A 1 249 ? -3.039 5.443 -11.833 1.00 87.00 249 THR A CA 1
ATOM 1999 C C . THR A 1 249 ? -4.149 4.406 -11.686 1.00 87.00 249 THR A C 1
ATOM 2001 O O . THR A 1 249 ? -5.242 4.755 -11.230 1.00 87.00 249 THR A O 1
ATOM 2004 N N . ALA A 1 250 ? -3.842 3.135 -11.975 1.00 86.00 250 ALA A N 1
ATOM 2005 C CA . ALA A 1 250 ? -4.777 2.018 -11.858 1.00 86.00 250 ALA A CA 1
ATOM 2006 C C . ALA A 1 250 ? -5.277 1.807 -10.418 1.00 86.00 250 ALA A C 1
ATOM 2008 O O . ALA A 1 250 ? -6.386 1.318 -10.217 1.00 86.00 250 ALA A O 1
ATOM 2009 N N . TYR A 1 251 ? -4.499 2.233 -9.419 1.00 86.19 251 TYR A N 1
ATOM 2010 C CA . TYR A 1 251 ? -4.830 2.098 -7.999 1.00 86.19 251 TYR A CA 1
ATOM 2011 C C . TYR A 1 251 ? -5.399 3.379 -7.378 1.00 86.19 251 TYR A C 1
ATOM 2013 O O . TYR A 1 251 ? -5.781 3.378 -6.206 1.00 86.19 251 TYR A O 1
ATOM 2021 N N . SER A 1 252 ? -5.515 4.471 -8.141 1.00 88.00 252 SER A N 1
ATOM 2022 C CA . SER A 1 252 ? -6.094 5.708 -7.617 1.00 88.00 252 SER A CA 1
ATOM 2023 C C . SER A 1 252 ? -7.596 5.536 -7.310 1.00 88.00 252 SER A C 1
ATOM 2025 O O . SER A 1 252 ? -8.335 4.955 -8.116 1.00 88.00 252 SER A O 1
ATOM 2027 N N . PRO A 1 253 ? -8.107 6.060 -6.176 1.00 85.12 253 PRO A N 1
ATOM 2028 C CA . PRO A 1 253 ? -9.532 5.970 -5.842 1.00 85.12 253 PRO A CA 1
ATOM 2029 C C . PRO A 1 253 ? -10.445 6.554 -6.927 1.00 85.12 253 PRO A C 1
ATOM 2031 O O . PRO A 1 253 ? -11.506 5.998 -7.214 1.00 85.12 253 PRO A O 1
ATOM 2034 N N . ALA A 1 254 ? -10.006 7.643 -7.566 1.00 89.00 254 ALA A N 1
ATOM 2035 C CA . ALA A 1 254 ? -10.724 8.282 -8.662 1.00 89.00 254 ALA A CA 1
ATOM 2036 C C . ALA A 1 254 ? -10.868 7.348 -9.874 1.00 89.00 254 ALA A C 1
ATOM 2038 O O . ALA A 1 254 ? -11.976 7.193 -10.388 1.00 89.00 254 ALA A O 1
ATOM 2039 N N . PHE A 1 255 ? -9.789 6.675 -10.290 1.00 91.31 255 PHE A N 1
ATOM 2040 C CA . PHE A 1 255 ? -9.831 5.733 -11.410 1.00 91.31 255 PHE A CA 1
ATOM 2041 C C . PHE A 1 255 ? -10.699 4.513 -11.087 1.00 91.31 255 PHE A C 1
ATOM 2043 O O . PHE A 1 255 ? -11.570 4.144 -11.873 1.00 91.31 255 PHE A O 1
ATOM 2050 N N . ASN A 1 256 ? -10.564 3.951 -9.883 1.00 89.12 256 ASN A N 1
ATOM 2051 C CA . ASN A 1 256 ? -11.419 2.854 -9.426 1.00 89.12 256 ASN A CA 1
ATOM 2052 C C . ASN A 1 256 ? -12.909 3.232 -9.458 1.00 89.12 256 ASN A C 1
ATOM 2054 O O . ASN A 1 256 ? -13.747 2.457 -9.928 1.00 89.12 256 ASN A O 1
ATOM 2058 N N . LYS A 1 257 ? -13.254 4.448 -9.013 1.00 90.56 257 LYS A N 1
ATOM 2059 C CA . LYS A 1 257 ? -14.633 4.943 -9.058 1.00 90.56 257 LYS A CA 1
ATOM 2060 C C . LYS A 1 257 ? -15.115 5.175 -10.488 1.00 90.56 257 LYS A C 1
ATOM 2062 O O . LYS A 1 257 ? -16.252 4.815 -10.790 1.00 90.56 257 LYS A O 1
ATOM 2067 N N . LEU A 1 258 ? -14.271 5.732 -11.357 1.00 92.75 258 LEU A N 1
ATOM 2068 C CA . LEU A 1 258 ? -14.565 5.919 -12.778 1.00 92.75 258 LEU A CA 1
ATOM 2069 C C . LEU A 1 258 ? -14.914 4.582 -13.440 1.00 92.75 258 LEU A C 1
ATOM 2071 O O . LEU A 1 258 ? -15.978 4.463 -14.043 1.00 92.75 258 LEU A O 1
ATOM 2075 N N . ILE A 1 259 ? -14.073 3.559 -13.257 1.00 92.81 259 ILE A N 1
ATOM 2076 C CA . ILE A 1 259 ? -14.296 2.214 -13.802 1.00 92.81 259 ILE A CA 1
ATOM 2077 C C . ILE A 1 259 ? -15.587 1.601 -13.246 1.00 92.81 259 ILE A C 1
ATOM 2079 O O . ILE A 1 259 ? -16.384 1.053 -14.010 1.00 92.81 259 ILE A O 1
ATOM 2083 N N . ALA A 1 260 ? -15.843 1.728 -11.940 1.00 91.31 260 ALA A N 1
ATOM 2084 C CA . ALA A 1 260 ? -17.077 1.236 -11.331 1.00 91.31 260 ALA A CA 1
ATOM 2085 C C . ALA A 1 260 ? -18.326 1.930 -11.903 1.00 91.31 260 ALA A C 1
ATOM 2087 O O . ALA A 1 260 ? -19.311 1.264 -12.215 1.00 91.31 260 ALA A O 1
ATOM 2088 N N . MET A 1 261 ? -18.294 3.255 -12.085 1.00 92.62 261 MET A N 1
ATOM 2089 C CA . MET A 1 261 ? -19.399 4.006 -12.691 1.00 92.62 261 MET A CA 1
ATOM 2090 C C . MET A 1 261 ? -19.611 3.615 -14.153 1.00 92.62 261 MET A C 1
ATOM 2092 O O . MET A 1 261 ? -20.746 3.344 -14.543 1.00 92.62 261 MET A O 1
ATOM 2096 N N . ALA A 1 262 ? -18.533 3.511 -14.929 1.00 93.75 262 ALA A N 1
ATOM 2097 C CA . ALA A 1 262 ? -18.574 3.088 -16.323 1.00 93.75 262 ALA A CA 1
ATOM 2098 C C . ALA A 1 262 ? -19.199 1.688 -16.470 1.00 93.75 262 ALA A C 1
ATOM 2100 O O . ALA A 1 262 ? -20.064 1.471 -17.315 1.00 93.75 262 ALA A O 1
ATOM 2101 N N . ARG A 1 263 ? -18.836 0.752 -15.584 1.00 93.00 263 ARG A N 1
ATOM 2102 C CA . ARG A 1 263 ? -19.360 -0.625 -15.578 1.00 93.00 263 ARG A CA 1
ATOM 2103 C C . ARG A 1 263 ? -20.739 -0.777 -14.932 1.00 93.00 263 ARG A C 1
ATOM 2105 O O . ARG A 1 263 ? -21.370 -1.811 -15.110 1.00 93.00 263 ARG A O 1
ATOM 2112 N N . SER A 1 264 ? -21.228 0.229 -14.205 1.00 95.31 264 SER A N 1
ATOM 2113 C CA . SER A 1 264 ? -22.513 0.154 -13.488 1.00 95.31 264 SER A CA 1
ATOM 2114 C C . SER A 1 264 ? -23.750 0.155 -14.392 1.00 95.31 264 SER A C 1
ATOM 2116 O O . SER A 1 264 ? -24.859 -0.044 -13.903 1.00 95.31 264 SER A O 1
ATOM 2118 N N . GLY A 1 265 ? -23.592 0.460 -15.683 1.00 93.25 265 GLY A N 1
ATOM 2119 C CA . GLY A 1 265 ? -24.704 0.647 -16.619 1.00 93.25 265 GLY A CA 1
ATOM 2120 C C . GLY A 1 265 ? -25.466 1.968 -16.446 1.00 93.25 265 GLY A C 1
ATOM 2121 O O . GLY A 1 265 ? -26.323 2.275 -17.270 1.00 93.25 265 GLY A O 1
ATOM 2122 N N . LYS A 1 266 ? -25.137 2.797 -15.439 1.00 94.00 266 LYS A N 1
ATOM 2123 C CA . LYS A 1 266 ? -25.800 4.097 -15.204 1.00 94.00 266 LYS A CA 1
ATOM 2124 C C . LYS A 1 266 ? -25.668 5.086 -16.363 1.00 94.00 266 LYS A C 1
ATOM 2126 O O . LYS A 1 266 ? -26.533 5.938 -16.520 1.00 94.00 266 LYS A O 1
ATOM 2131 N N . ILE A 1 267 ? -24.601 4.979 -17.154 1.00 93.25 267 ILE A N 1
ATOM 2132 C CA . ILE A 1 267 ? -24.362 5.816 -18.342 1.00 93.25 267 ILE A CA 1
ATOM 2133 C C . ILE A 1 267 ? -24.826 5.140 -19.643 1.00 93.25 267 ILE A C 1
ATOM 2135 O O . ILE A 1 267 ? -24.508 5.605 -20.733 1.00 93.25 267 ILE A O 1
ATOM 2139 N N . GLY A 1 268 ? -25.567 4.030 -19.542 1.00 95.19 268 GLY A N 1
ATOM 2140 C CA . GLY A 1 268 ? -25.945 3.203 -20.681 1.00 95.19 268 GLY A CA 1
ATOM 2141 C C . GLY A 1 268 ? -24.772 2.395 -21.239 1.00 95.19 268 GLY A C 1
ATOM 2142 O O . GLY A 1 268 ? -23.797 2.102 -20.544 1.00 95.19 268 GLY A O 1
ATOM 2143 N N . LYS A 1 269 ? -24.881 2.000 -22.511 1.00 95.38 269 LYS A N 1
ATOM 2144 C CA . LYS A 1 269 ? -23.807 1.305 -23.225 1.00 95.38 269 LYS A CA 1
ATOM 2145 C C . LYS A 1 269 ? -22.701 2.303 -23.568 1.00 95.38 269 LYS A C 1
ATOM 2147 O O . LYS A 1 269 ? -22.963 3.325 -24.192 1.00 95.38 269 LYS A O 1
ATOM 2152 N N . ILE A 1 270 ? -21.465 1.975 -23.210 1.00 95.62 270 ILE A N 1
ATOM 2153 C CA . ILE A 1 270 ? -20.298 2.765 -23.605 1.00 95.62 270 ILE A CA 1
ATOM 2154 C C . ILE A 1 270 ? -20.074 2.572 -25.108 1.00 95.62 270 ILE A C 1
ATOM 2156 O O . ILE A 1 270 ? -19.871 1.446 -25.563 1.00 95.62 270 ILE A O 1
ATOM 2160 N N . PHE A 1 271 ? -20.135 3.665 -25.867 1.00 95.75 271 PHE A N 1
ATOM 2161 C CA . PHE A 1 271 ? -19.884 3.667 -27.313 1.00 95.75 271 PHE A CA 1
ATOM 2162 C C . PHE A 1 271 ? -18.483 4.158 -27.676 1.00 95.75 271 PHE A C 1
ATOM 2164 O O . PHE A 1 271 ? -17.912 3.676 -28.647 1.00 95.75 271 PHE A O 1
ATOM 2171 N N . ASN A 1 272 ? -17.939 5.102 -26.908 1.00 95.50 272 ASN A N 1
ATOM 2172 C CA . ASN A 1 272 ? -16.635 5.701 -27.156 1.00 95.50 272 ASN A CA 1
ATOM 2173 C C . ASN A 1 272 ? -15.934 6.015 -25.831 1.00 95.50 272 ASN A C 1
ATOM 2175 O O . ASN A 1 272 ? -16.593 6.398 -24.861 1.00 95.50 272 ASN A O 1
ATOM 2179 N N . VAL A 1 273 ? -14.611 5.877 -25.816 1.00 93.12 273 VAL A N 1
ATOM 2180 C CA . VAL A 1 273 ? -13.740 6.335 -24.733 1.00 93.12 273 VAL A CA 1
ATOM 2181 C C . VAL A 1 273 ? -12.637 7.160 -25.372 1.00 93.12 273 VAL A C 1
ATOM 2183 O O . VAL A 1 273 ? -11.898 6.659 -26.214 1.00 93.12 273 VAL A O 1
ATOM 2186 N N . GLU A 1 274 ? -12.534 8.416 -24.961 1.00 94.38 274 GLU A N 1
ATOM 2187 C CA . GLU A 1 274 ? -11.452 9.305 -25.363 1.00 94.38 274 GLU A CA 1
ATOM 2188 C C . GLU A 1 274 ? -10.584 9.599 -24.140 1.00 94.38 274 GLU A C 1
ATOM 2190 O O . GLU A 1 274 ? -11.098 9.925 -23.067 1.00 94.38 274 GLU A O 1
ATOM 2195 N N . ALA A 1 275 ? -9.272 9.461 -24.300 1.00 90.50 275 ALA A N 1
ATOM 2196 C CA . ALA A 1 275 ? -8.294 9.754 -23.267 1.00 90.50 275 ALA A CA 1
ATOM 2197 C C . ALA A 1 275 ? -7.166 10.586 -23.872 1.00 90.50 275 ALA A C 1
ATOM 2199 O O . ALA A 1 275 ? -6.639 10.255 -24.931 1.00 90.50 275 ALA A O 1
ATOM 2200 N N . ASN A 1 276 ? -6.800 11.661 -23.180 1.00 91.12 276 ASN A N 1
ATOM 2201 C CA . ASN A 1 276 ? -5.729 12.560 -23.581 1.00 91.12 276 ASN A CA 1
ATOM 2202 C C . ASN A 1 276 ? -4.748 12.685 -22.416 1.00 91.12 276 ASN A C 1
ATOM 2204 O O . ASN A 1 276 ? -5.143 13.067 -21.314 1.00 91.12 276 ASN A O 1
ATOM 2208 N N . PHE A 1 277 ? -3.473 12.382 -22.663 1.00 89.50 277 PHE A N 1
ATOM 2209 C CA . PHE A 1 277 ? -2.404 12.583 -21.692 1.00 89.50 277 PHE A CA 1
ATOM 2210 C C . PHE A 1 277 ? -1.264 13.356 -22.353 1.00 89.50 277 PHE A C 1
ATOM 2212 O O . PHE A 1 277 ? -0.677 12.913 -23.335 1.00 89.50 277 PHE A O 1
ATOM 2219 N N . THR A 1 278 ? -0.993 14.557 -21.845 1.00 90.69 278 THR A N 1
ATOM 2220 C CA . THR A 1 278 ? 0.047 15.455 -22.358 1.00 90.69 278 THR A CA 1
ATOM 2221 C C . THR A 1 278 ? 1.075 15.725 -21.270 1.00 90.69 278 THR A C 1
ATOM 2223 O O . THR A 1 278 ? 0.712 15.993 -20.125 1.00 90.69 278 THR A O 1
ATOM 2226 N N . GLN A 1 279 ? 2.352 15.700 -21.645 1.00 89.38 279 GLN A N 1
ATOM 2227 C CA . GLN A 1 279 ? 3.467 16.063 -20.780 1.00 89.38 279 GLN A CA 1
ATOM 2228 C C . GLN A 1 279 ? 4.379 17.053 -21.509 1.00 89.38 279 GLN A C 1
ATOM 2230 O O . GLN A 1 279 ? 4.688 16.867 -22.685 1.00 89.38 279 GLN A O 1
ATOM 2235 N N . VAL A 1 280 ? 4.814 18.104 -20.812 1.00 91.31 280 VAL A N 1
ATOM 2236 C CA . VAL A 1 280 ? 5.781 19.086 -21.322 1.00 91.31 280 VAL A CA 1
ATOM 2237 C C . VAL A 1 280 ? 7.095 18.855 -20.587 1.00 91.31 280 VAL A C 1
ATOM 2239 O O . VAL A 1 280 ? 7.162 19.093 -19.386 1.00 91.31 280 VAL A O 1
ATOM 2242 N N . LEU A 1 281 ? 8.104 18.339 -21.293 1.00 87.50 281 LEU A N 1
ATOM 2243 C CA . LEU A 1 281 ? 9.357 17.874 -20.683 1.00 87.50 281 LEU A CA 1
ATOM 2244 C C . LEU A 1 281 ? 10.551 18.809 -20.888 1.00 87.50 281 LEU A C 1
ATOM 2246 O O . LEU A 1 281 ? 11.472 18.785 -20.086 1.00 87.50 281 LEU A O 1
ATOM 2250 N N . GLY A 1 282 ? 10.569 19.625 -21.946 1.00 90.12 282 GLY A N 1
ATOM 2251 C CA . GLY A 1 282 ? 11.734 20.465 -22.247 1.00 90.12 282 GLY A CA 1
ATOM 2252 C C . GLY A 1 282 ? 13.028 19.642 -22.310 1.00 90.12 282 GLY A C 1
ATOM 2253 O O . GLY A 1 282 ? 13.118 18.687 -23.082 1.00 90.12 282 GLY A O 1
ATOM 2254 N N . GLU A 1 283 ? 14.006 19.997 -21.475 1.00 86.94 283 GLU A N 1
ATOM 2255 C CA . GLU A 1 283 ? 15.303 19.311 -21.376 1.00 86.94 283 GLU A CA 1
ATOM 2256 C C . GLU A 1 283 ? 15.199 17.876 -20.809 1.00 86.94 283 GLU A C 1
ATOM 2258 O O . GLU A 1 283 ? 16.051 17.036 -21.106 1.00 86.94 283 GLU A O 1
ATOM 2263 N N . ASP A 1 284 ? 14.110 17.536 -20.107 1.00 88.56 284 ASP A N 1
ATOM 2264 C CA . ASP A 1 284 ? 13.889 16.209 -19.510 1.00 88.56 284 ASP A CA 1
ATOM 2265 C C . ASP A 1 284 ? 13.448 15.135 -20.526 1.00 88.56 284 ASP A C 1
ATOM 2267 O O . ASP A 1 284 ? 13.297 13.959 -20.179 1.00 88.56 284 ASP A O 1
ATOM 2271 N N . LEU A 1 285 ? 13.246 15.489 -21.803 1.00 89.62 285 LEU A N 1
ATOM 2272 C CA . LEU A 1 285 ? 12.814 14.532 -22.833 1.00 89.62 285 LEU A CA 1
ATOM 2273 C C . LEU A 1 285 ? 13.813 13.378 -23.002 1.00 89.62 285 LEU A C 1
ATOM 2275 O O . LEU A 1 285 ? 13.417 12.217 -23.129 1.00 89.62 285 LEU A O 1
ATOM 2279 N N . ALA A 1 286 ? 15.113 13.684 -22.961 1.00 88.00 286 ALA A N 1
ATOM 2280 C CA . ALA A 1 286 ? 16.163 12.671 -23.050 1.00 88.00 286 ALA A CA 1
ATOM 2281 C C . ALA A 1 286 ? 16.062 11.655 -21.902 1.00 88.00 286 ALA A C 1
ATOM 2283 O O . ALA A 1 286 ? 16.283 10.456 -22.097 1.00 88.00 286 ALA A O 1
ATOM 2284 N N . ASN A 1 287 ? 15.666 12.120 -20.714 1.00 89.38 287 ASN A N 1
ATOM 2285 C CA . ASN A 1 287 ? 15.460 11.256 -19.568 1.00 89.38 287 ASN A CA 1
ATOM 2286 C C . ASN A 1 287 ? 14.260 10.325 -19.765 1.00 89.38 287 ASN A C 1
ATOM 2288 O O . ASN A 1 287 ? 14.396 9.125 -19.540 1.00 89.38 287 ASN A O 1
ATOM 2292 N N . GLN A 1 288 ? 13.124 10.839 -20.254 1.00 90.62 288 GLN A N 1
ATOM 2293 C CA . GLN A 1 288 ? 11.949 10.010 -20.555 1.00 90.62 288 GLN A CA 1
ATOM 2294 C C . GLN A 1 288 ? 12.278 8.899 -21.558 1.00 90.62 288 GLN A C 1
ATOM 2296 O O . GLN A 1 288 ? 11.866 7.758 -21.364 1.00 90.62 288 GLN A O 1
ATOM 2301 N N . ILE A 1 289 ? 13.046 9.194 -22.609 1.00 89.94 289 ILE A N 1
ATOM 2302 C CA . ILE A 1 289 ? 13.458 8.172 -23.583 1.00 89.94 289 ILE A CA 1
ATOM 2303 C C . ILE A 1 289 ? 14.279 7.075 -22.894 1.00 89.94 289 ILE A C 1
ATOM 2305 O O . ILE A 1 289 ? 14.027 5.890 -23.101 1.00 89.94 289 ILE A O 1
ATOM 2309 N N . ARG A 1 290 ? 15.212 7.454 -22.018 1.00 89.94 290 ARG A N 1
ATOM 2310 C CA . ARG A 1 290 ? 16.064 6.512 -21.282 1.00 89.94 290 ARG A CA 1
ATOM 2311 C C . ARG A 1 290 ? 15.283 5.622 -20.309 1.00 89.94 290 ARG A C 1
ATOM 2313 O O . ARG A 1 290 ? 15.578 4.431 -20.199 1.00 89.94 290 ARG A O 1
ATOM 2320 N N . ILE A 1 291 ? 14.321 6.186 -19.576 1.00 88.62 291 ILE A N 1
ATOM 2321 C CA . ILE A 1 291 ? 13.581 5.453 -18.535 1.00 88.62 291 ILE A CA 1
ATOM 2322 C C . ILE A 1 291 ? 12.296 4.799 -19.046 1.00 88.62 291 ILE A C 1
ATOM 2324 O O . ILE A 1 291 ? 11.788 3.909 -18.379 1.00 88.62 291 ILE A O 1
ATOM 2328 N N . ALA A 1 292 ? 11.749 5.220 -20.182 1.00 88.44 292 ALA A N 1
ATOM 2329 C CA . ALA A 1 292 ? 10.437 4.762 -20.635 1.00 88.44 292 ALA A CA 1
ATOM 2330 C C . ALA A 1 292 ? 10.325 4.562 -22.150 1.00 88.44 292 ALA A C 1
ATOM 2332 O O . ALA A 1 292 ? 9.257 4.207 -22.616 1.00 88.44 292 ALA A O 1
ATOM 2333 N N . GLY A 1 293 ? 11.384 4.764 -22.940 1.00 89.31 293 GLY A N 1
ATOM 2334 C CA . GLY A 1 293 ? 11.355 4.494 -24.384 1.00 89.31 293 GLY A CA 1
ATOM 2335 C C . GLY A 1 293 ? 10.611 5.542 -25.221 1.00 89.31 293 GLY A C 1
ATOM 2336 O O . GLY A 1 293 ? 10.363 5.323 -26.404 1.00 89.31 293 GLY A O 1
ATOM 2337 N N . GLY A 1 294 ? 10.281 6.696 -24.632 1.00 90.56 294 GLY A N 1
ATOM 2338 C CA . GLY A 1 294 ? 9.626 7.821 -25.304 1.00 90.56 294 GLY A CA 1
ATOM 2339 C C . GLY A 1 294 ? 8.155 7.984 -24.923 1.00 90.56 294 GLY A C 1
ATOM 2340 O O . GLY A 1 294 ? 7.647 7.311 -24.031 1.00 90.56 294 GLY A O 1
ATOM 2341 N N . SER A 1 295 ? 7.461 8.911 -25.584 1.00 88.94 295 SER A N 1
ATOM 2342 C CA . SER A 1 295 ? 6.119 9.344 -25.169 1.00 88.94 295 SER A CA 1
ATOM 2343 C C . SER A 1 295 ? 5.052 8.258 -25.294 1.00 88.94 295 SER A C 1
ATOM 2345 O O . SER A 1 295 ? 4.204 8.154 -24.415 1.00 88.94 295 SER A O 1
ATOM 2347 N N . ILE A 1 296 ? 5.100 7.427 -26.340 1.00 88.88 296 ILE A N 1
ATOM 2348 C CA . ILE A 1 296 ? 4.118 6.349 -26.540 1.00 88.88 296 ILE A CA 1
ATOM 2349 C C . ILE A 1 296 ? 4.177 5.352 -25.381 1.00 88.88 296 ILE A C 1
ATOM 2351 O O . ILE A 1 296 ? 3.169 5.102 -24.733 1.00 88.88 296 ILE A O 1
ATOM 2355 N N . LEU A 1 297 ? 5.369 4.855 -25.066 1.00 88.44 297 LEU A N 1
ATOM 2356 C CA . LEU A 1 297 ? 5.578 3.892 -23.986 1.00 88.44 297 LEU A CA 1
ATOM 2357 C C . LEU A 1 297 ? 5.483 4.526 -22.583 1.00 88.44 297 LEU A C 1
ATOM 2359 O O . LEU A 1 297 ? 5.157 3.868 -21.603 1.00 88.44 297 LEU A O 1
ATOM 2363 N N . SER A 1 298 ? 5.743 5.825 -22.446 1.00 87.12 298 SER A N 1
ATOM 2364 C CA . SER A 1 298 ? 5.615 6.501 -21.152 1.00 87.12 298 SER A CA 1
ATOM 2365 C C . SER A 1 298 ? 4.177 6.893 -20.805 1.00 87.12 298 SER A C 1
ATOM 2367 O O . SER A 1 298 ? 3.890 7.073 -19.622 1.00 87.12 298 SER A O 1
ATOM 2369 N N . LEU A 1 299 ? 3.314 7.128 -21.801 1.00 88.00 299 LEU A N 1
ATOM 2370 C CA . LEU A 1 299 ? 2.005 7.761 -21.598 1.00 88.00 299 LEU A CA 1
ATOM 2371 C C . LEU A 1 299 ? 0.816 6.909 -22.061 1.00 88.00 299 LEU A C 1
ATOM 2373 O O . LEU A 1 299 ? -0.292 7.170 -21.596 1.00 88.00 299 LEU A O 1
ATOM 2377 N N . ALA A 1 300 ? 1.012 5.960 -22.985 1.00 83.00 300 ALA A N 1
ATOM 2378 C CA . ALA A 1 300 ? -0.084 5.242 -23.643 1.00 83.00 300 ALA A CA 1
ATOM 2379 C C . ALA A 1 300 ? -0.140 3.729 -23.369 1.00 83.00 300 ALA A C 1
ATOM 2381 O O . ALA A 1 300 ? -1.175 3.133 -23.672 1.00 83.00 300 ALA A O 1
ATOM 2382 N N . SER A 1 301 ? 0.931 3.114 -22.854 1.00 70.69 301 SER A N 1
ATOM 2383 C CA . SER A 1 301 ? 0.944 1.684 -22.495 1.00 70.69 301 SER A CA 1
ATOM 2384 C C . SER A 1 301 ? 0.226 1.352 -21.188 1.00 70.69 301 SER A C 1
ATOM 2386 O O . SER A 1 301 ? -0.027 2.270 -20.373 1.00 70.69 301 SER A O 1
#

pLDDT: mean 91.22, std 8.93, range [55.75, 98.56]

Sequence (301 aa):
MVKVITYGTYDLFHEGHYNLLKNAKALGDYLIVGVTSDYFDKSRGKFNVRDSLMTRIDNVRATGFADEIVVEEYFGQKIDDIKRFNVDIFTVGSDWEGYFDYLNEYCKVVYLPRTQGISSTQIRNSENIRLGIIGNEVILDRFLDESKFVSGIDIIGGYTEAESVDTIYKSHQFNNLEQFGSSEELLDKVDAVYINMPLSKRGAYIEKALQAKKHVLTEFPFSSDLDETLRLMDLAKSSNLVLMEGLKTAYSPAFNKLIAMARSGKIGKIFNVEANFTQVLGEDLANQIRIAGGSILSLAS

Secondary structure (DSSP, 8-state):
--EEEEEE---S--HHHHHHHHHHHTTSSEEEEEEEPHHHHHHTT-----S-HHHHHHHHHHTS--SEEEEE-STTHHHHHHHHHT-SEEEEEGGGTTTTGGGGGTSEEEEEPP-TT--HHHHHGGG-EEEEEE--BTHHHHHHHHHTT-TTEEEEEEE--TT----TTB-SSGGGSPBPSSHHHHHHH-SEEEE---HHHHHHHHHHHHHTT-EEEEPSPS-S-HHHHHHHHHHHHHTT--EEE--GGGG-HHHHHHHHHHHTSTT-S------------GGGHHHHHHHHSSHHHHHT-

Foldseek 3Di:
DAEEEEEDQCAPPDPQNLVQLVVRLVVDPAYEYEHEAQQRCVVVLNNPRDDHSVRSVVSSVVSVSHPHYHYDYDPPVVVVCCVVVVHAEYEDAPVCVPVCCVCVVRHHYDHDYTDPPDDPLVVSQPQAFAEEEEDFFQCVQVVVVSCVSPGRHDDQAYEYDPPPPDDPGGHPCRVVGDYDPDPVRRLVVGQAYEYEFWLVCLLVSLVVSLVSVHAYEYEFPNHPDPVSVVVSVVSCVVSVHHHYYPPVLCVDPVNVVVVCVQVVCPVPDDDDDDDDDDDDQVVCQVVCCGRQVGDCRNPPD